Protein AF-A0A2D8LYP1-F1 (afdb_monomer)

Secondary structure (DSSP, 8-state):
-----BSEEEEE-S--B--EEEETTEEEE--TTSSGGGGB--EEEEEE--SB--TTSGGGTT--SSS--TT-EEEE-TTTTSGGGB---SS--EEEEEGGGEEEEEETTEEEE-TTEEEEEEEEEEEEETTTTEEEEEEEEEEEEEEEEPPPPTTS------TT-EEEE-TT--EEEEETTEEEEEEEGGGEEEEEPPPTT---------THHHHT-TT---S---

Mean predicted aligned error: 9.79 Å

Sequence (226 aa):
MTTPVLNTVLVRCSHTYQDELTVGDTKLLLDTTFRPEWHRKISAEVVAVPRKLNTRHTAYRGLKLGEIKAGDTIYFHYFGLTKENRLDTEDQDLYAIPYHEIFCKVREGVISALNGWALVEPVEVKSGSAWIGTDSEKISTQEGILRFIGHPKTDQPALNVQAGDRVVFSKNADFINTIEDKDYFIMQQEDLLATQPQKANEIESDYAGPRHYYETSPFYLSPDHD

Structure (mmCIF, N/CA/C/O backbone):
data_AF-A0A2D8LYP1-F1
#
_entry.id   AF-A0A2D8LYP1-F1
#
loop_
_atom_site.group_PDB
_atom_site.id
_atom_site.type_symbol
_atom_site.label_atom_id
_atom_site.label_alt_id
_atom_site.label_comp_id
_atom_site.label_asym_id
_atom_site.label_entity_id
_atom_site.label_seq_id
_atom_site.pdbx_PDB_ins_code
_atom_site.Cartn_x
_atom_site.Cartn_y
_atom_site.Cartn_z
_atom_site.occupancy
_atom_site.B_iso_or_equiv
_atom_site.auth_seq_id
_atom_site.auth_comp_id
_atom_site.auth_asym_id
_atom_site.auth_atom_id
_atom_site.pdbx_PDB_model_num
ATOM 1 N N . MET A 1 1 ? -23.358 -3.907 12.861 1.00 69.12 1 MET A N 1
ATOM 2 C CA . MET A 1 1 ? -22.014 -3.742 12.268 1.00 69.12 1 MET A CA 1
ATOM 3 C C . MET A 1 1 ? -21.984 -2.437 11.486 1.00 69.12 1 MET A C 1
ATOM 5 O O . MET A 1 1 ? -22.794 -2.269 10.577 1.00 69.12 1 MET A O 1
ATOM 9 N N . THR A 1 2 ? -21.118 -1.501 11.873 1.00 79.94 2 THR A N 1
ATOM 10 C CA . THR A 1 2 ? -20.959 -0.203 11.197 1.00 79.94 2 THR A CA 1
ATOM 11 C C . THR A 1 2 ? -20.489 -0.430 9.761 1.00 79.94 2 THR A C 1
ATOM 13 O O . THR A 1 2 ? -19.528 -1.157 9.534 1.00 79.94 2 THR A O 1
ATOM 16 N N . THR A 1 3 ? -21.193 0.132 8.776 1.00 82.69 3 THR A N 1
ATOM 17 C CA . THR A 1 3 ? -20.843 0.001 7.352 1.00 82.69 3 THR A CA 1
ATOM 18 C C . THR A 1 3 ? -20.495 1.378 6.793 1.00 82.69 3 THR A C 1
ATOM 20 O O . THR A 1 3 ? -21.332 2.279 6.901 1.00 82.69 3 THR A O 1
ATOM 23 N N . PRO A 1 4 ? -19.324 1.567 6.164 1.00 85.81 4 PRO A N 1
ATOM 24 C CA . PRO A 1 4 ? -18.979 2.845 5.561 1.00 85.81 4 PRO A CA 1
ATOM 25 C C . PRO A 1 4 ? -19.856 3.114 4.329 1.00 85.81 4 PRO A C 1
ATOM 27 O O . PRO A 1 4 ? -20.173 2.223 3.533 1.00 85.81 4 PRO A O 1
ATOM 30 N N . VAL A 1 5 ? -20.285 4.368 4.179 1.00 82.75 5 VAL A N 1
ATOM 31 C CA . VAL A 1 5 ? -21.234 4.761 3.125 1.00 82.75 5 VAL A CA 1
ATOM 32 C C . VAL A 1 5 ? -20.526 4.983 1.788 1.00 82.75 5 VAL A C 1
ATOM 34 O O . VAL A 1 5 ? -21.032 4.558 0.747 1.00 82.75 5 VAL A O 1
ATOM 37 N N . LEU A 1 6 ? -19.369 5.648 1.808 1.00 88.25 6 LEU A N 1
ATOM 38 C CA . LEU A 1 6 ? -18.612 6.046 0.625 1.00 88.25 6 LEU A CA 1
ATOM 39 C C . LEU A 1 6 ? -17.115 6.032 0.903 1.00 88.25 6 LEU A C 1
ATOM 41 O O . LEU A 1 6 ? -16.694 6.514 1.947 1.00 88.25 6 LEU A O 1
ATOM 45 N N . ASN A 1 7 ? -16.340 5.598 -0.092 1.00 93.88 7 ASN A N 1
ATOM 46 C CA . ASN A 1 7 ? -14.911 5.890 -0.262 1.00 93.88 7 ASN A CA 1
ATOM 47 C C . ASN A 1 7 ? -13.946 5.465 0.851 1.00 93.88 7 ASN A C 1
ATOM 49 O O . ASN A 1 7 ? -12.747 5.624 0.654 1.00 93.88 7 ASN A O 1
ATOM 53 N N . THR A 1 8 ? -14.413 4.910 1.964 1.00 95.38 8 THR A N 1
ATOM 54 C CA . THR A 1 8 ? -13.557 4.456 3.059 1.00 95.38 8 THR A CA 1
ATOM 55 C C . THR A 1 8 ? -13.782 2.989 3.375 1.00 95.38 8 THR A C 1
ATOM 57 O O . THR A 1 8 ? -14.894 2.472 3.264 1.00 95.38 8 THR A O 1
ATOM 60 N N . VAL A 1 9 ? -12.706 2.322 3.772 1.00 96.56 9 VAL A N 1
ATOM 61 C CA . VAL A 1 9 ? -12.717 0.987 4.365 1.00 96.56 9 VAL A CA 1
ATOM 62 C C . VAL A 1 9 ? -12.587 1.159 5.872 1.00 96.56 9 VAL A C 1
ATOM 64 O O . VAL A 1 9 ? -11.749 1.929 6.332 1.00 96.56 9 VAL A O 1
ATOM 67 N N . LEU A 1 10 ? -13.427 0.471 6.642 1.00 95.38 10 LEU A N 1
ATOM 68 C CA . LEU A 1 10 ? -13.283 0.438 8.092 1.00 95.38 10 LEU A CA 1
ATOM 69 C C . LEU A 1 10 ? -12.329 -0.680 8.469 1.00 95.38 10 LEU A C 1
ATOM 71 O O . LEU A 1 10 ? -12.553 -1.832 8.088 1.00 95.38 10 LEU A O 1
ATOM 75 N N . VAL A 1 11 ? -11.311 -0.340 9.248 1.00 95.19 11 VAL A N 1
ATOM 76 C CA . VAL A 1 11 ? -10.349 -1.296 9.794 1.00 95.19 11 VAL A CA 1
ATOM 77 C C . VAL A 1 11 ? -10.358 -1.277 11.310 1.00 95.19 11 VAL A C 1
ATOM 79 O O . VAL A 1 11 ? -10.698 -0.260 11.915 1.00 95.19 11 VAL A O 1
ATOM 82 N N . ARG A 1 12 ? -9.961 -2.394 11.919 1.00 92.38 12 ARG A N 1
ATOM 83 C CA . ARG A 1 12 ? -9.742 -2.502 13.363 1.00 92.38 12 ARG A CA 1
ATOM 84 C C . ARG A 1 12 ? -8.250 -2.440 13.658 1.00 92.38 12 ARG A C 1
ATOM 86 O O . ARG A 1 12 ? -7.484 -3.228 13.107 1.00 92.38 12 ARG A O 1
ATOM 93 N N . CYS A 1 13 ? -7.842 -1.544 14.554 1.00 88.25 13 CYS A N 1
ATOM 94 C CA . CYS A 1 13 ? -6.454 -1.467 15.003 1.00 88.25 13 CYS A CA 1
ATOM 95 C C . CYS A 1 13 ? -6.374 -0.999 16.461 1.00 88.25 13 CYS A C 1
ATOM 97 O O . CYS A 1 13 ? -6.596 0.172 16.741 1.00 88.25 13 CYS A O 1
ATOM 99 N N . SER A 1 14 ? -6.035 -1.900 17.387 1.00 78.75 14 SER A N 1
ATOM 100 C CA . SER A 1 14 ? -5.902 -1.576 18.820 1.00 78.75 14 SER A CA 1
ATOM 101 C C . SER A 1 14 ? -4.569 -0.911 19.184 1.00 78.75 14 SER A C 1
ATOM 103 O O . SER A 1 14 ? -4.478 -0.203 20.180 1.00 78.75 14 SER A O 1
ATOM 105 N N . HIS A 1 15 ? -3.525 -1.121 18.378 1.00 83.31 15 HIS A N 1
ATOM 106 C CA . HIS A 1 15 ? -2.190 -0.563 18.600 1.00 83.31 15 HIS A CA 1
ATOM 107 C C . HIS A 1 15 ? -1.691 0.073 17.312 1.00 83.31 15 HIS A C 1
ATOM 109 O O . HIS A 1 15 ? -1.319 -0.649 16.389 1.00 83.31 15 HIS A O 1
ATOM 115 N N . THR A 1 16 ? -1.671 1.404 17.252 1.00 83.94 16 THR A N 1
ATOM 116 C CA . THR A 1 16 ? -1.359 2.163 16.029 1.00 83.94 16 THR A CA 1
ATOM 117 C C . THR A 1 16 ? 0.132 2.291 15.729 1.00 83.94 16 THR A C 1
ATOM 119 O O . THR A 1 16 ? 0.486 2.819 14.678 1.00 83.94 16 THR A O 1
ATOM 122 N N . TYR A 1 17 ? 1.003 1.844 16.633 1.00 84.44 17 TYR A N 1
ATOM 123 C CA . TYR A 1 17 ? 2.454 1.917 16.484 1.00 84.44 17 TYR A CA 1
ATOM 124 C C . TYR A 1 17 ? 3.087 0.521 16.502 1.00 84.44 17 TYR A C 1
ATOM 126 O O . TYR A 1 17 ? 2.550 -0.410 17.101 1.00 84.44 17 TYR A O 1
ATOM 134 N N . GLN A 1 18 ? 4.196 0.385 15.782 1.00 81.81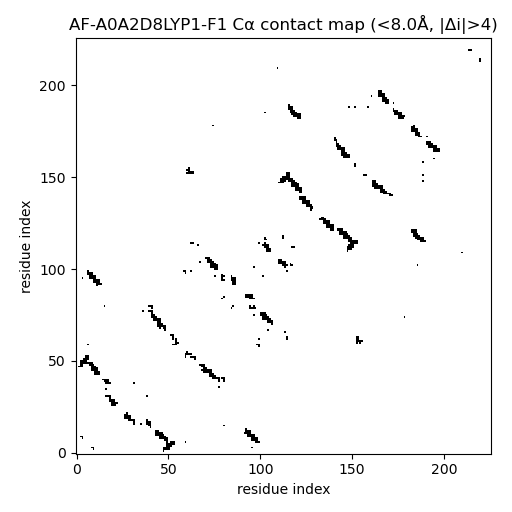 18 GLN A N 1
ATOM 135 C CA . GLN A 1 18 ? 5.161 -0.701 15.854 1.00 81.81 18 GLN A CA 1
ATOM 136 C C . GLN A 1 18 ? 6.224 -0.284 16.874 1.00 81.81 18 GLN A C 1
ATOM 138 O O . GLN A 1 18 ? 7.224 0.347 16.540 1.00 81.81 18 GLN A O 1
ATOM 143 N N . ASP A 1 19 ? 5.947 -0.566 18.139 1.00 83.88 19 ASP A N 1
ATOM 144 C CA . ASP A 1 19 ? 6.748 -0.168 19.296 1.00 83.88 19 ASP A CA 1
ATOM 145 C C . ASP A 1 19 ? 7.509 -1.344 19.918 1.00 83.88 19 ASP A C 1
ATOM 147 O O . ASP A 1 19 ? 8.133 -1.191 20.960 1.00 83.88 19 ASP A O 1
ATOM 151 N N . GLU A 1 20 ? 7.505 -2.512 19.277 1.00 84.88 20 GLU A N 1
ATOM 152 C CA . GLU A 1 20 ? 8.158 -3.721 19.772 1.00 84.88 20 GLU A CA 1
ATOM 153 C C . GLU A 1 20 ? 9.234 -4.197 18.791 1.00 84.88 20 GLU A C 1
ATOM 155 O O . GLU A 1 20 ? 8.969 -4.391 17.606 1.00 84.88 20 GLU A O 1
ATOM 160 N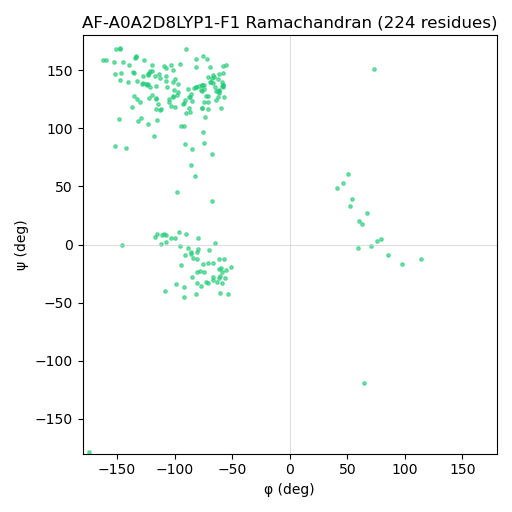 N . LEU A 1 21 ? 10.446 -4.425 19.297 1.00 82.31 21 LEU A N 1
ATOM 161 C CA . LEU A 1 21 ? 11.564 -5.009 18.558 1.00 82.31 21 LEU A CA 1
ATOM 162 C C . LEU A 1 21 ? 12.055 -6.257 19.291 1.00 82.31 21 LEU A C 1
ATOM 164 O O . LEU A 1 21 ? 12.195 -6.247 20.512 1.00 82.31 21 LEU A O 1
ATOM 168 N N . THR A 1 22 ? 12.369 -7.320 18.554 1.00 84.12 22 THR A N 1
ATOM 169 C CA . THR A 1 22 ? 13.023 -8.505 19.126 1.00 84.12 22 THR A CA 1
ATOM 170 C C . THR A 1 22 ? 14.492 -8.524 18.718 1.00 84.12 22 THR A C 1
ATOM 172 O O . THR A 1 22 ? 14.806 -8.470 17.532 1.00 84.12 22 THR A O 1
ATOM 175 N N . VAL A 1 23 ? 15.394 -8.602 19.698 1.00 84.81 23 VAL A N 1
ATOM 176 C CA . VAL A 1 23 ? 16.843 -8.743 19.494 1.00 84.81 23 VAL A CA 1
ATOM 177 C C . VAL A 1 23 ? 17.296 -10.006 20.218 1.00 84.81 23 VAL A C 1
ATOM 179 O O . VAL A 1 23 ? 17.386 -10.033 21.445 1.00 84.81 23 VAL A O 1
ATOM 182 N N . GLY A 1 24 ? 17.547 -11.073 19.456 1.00 87.56 24 GLY A N 1
ATOM 183 C CA . GLY A 1 24 ? 17.793 -12.400 20.021 1.00 87.56 24 GLY A CA 1
ATOM 184 C C . GLY A 1 24 ? 16.553 -12.932 20.743 1.00 87.56 24 GLY A C 1
ATOM 185 O O . GLY A 1 24 ? 15.501 -13.094 20.135 1.00 87.56 24 GLY A O 1
ATOM 186 N N . ASP A 1 25 ? 16.681 -13.190 22.039 1.00 90.56 25 ASP A N 1
ATOM 187 C CA . ASP A 1 25 ? 15.606 -13.616 22.944 1.00 90.56 25 ASP A CA 1
ATOM 188 C C . ASP A 1 25 ? 14.958 -12.449 23.715 1.00 90.56 25 ASP A C 1
ATOM 190 O O . ASP A 1 25 ? 14.021 -12.650 24.490 1.00 90.56 25 ASP A O 1
ATOM 194 N N . THR A 1 26 ? 15.444 -11.222 23.513 1.00 87.06 26 THR A N 1
ATOM 195 C CA . THR A 1 26 ? 15.019 -10.048 24.274 1.00 87.06 26 THR A CA 1
ATOM 196 C C . THR A 1 26 ? 14.027 -9.202 23.483 1.00 87.06 26 THR A C 1
ATOM 198 O O . THR A 1 26 ? 14.296 -8.784 22.356 1.00 87.06 26 THR A O 1
ATOM 201 N N . LYS A 1 27 ? 12.888 -8.893 24.111 1.00 89.75 27 LYS A N 1
ATOM 202 C CA . LYS A 1 27 ? 11.879 -7.967 23.591 1.00 89.75 27 LYS A CA 1
ATOM 203 C C . LYS A 1 27 ? 12.141 -6.557 24.120 1.00 89.75 27 LYS A C 1
ATOM 205 O O . LYS A 1 27 ? 12.148 -6.338 25.330 1.00 89.75 27 LYS A O 1
ATOM 210 N N . LEU A 1 28 ? 12.355 -5.612 23.215 1.00 88.94 28 LEU A N 1
ATOM 211 C CA . LEU A 1 28 ? 12.600 -4.202 23.496 1.00 88.94 28 LEU A CA 1
ATOM 212 C C . LEU A 1 28 ? 11.377 -3.376 23.101 1.00 88.94 28 LEU A C 1
ATOM 214 O O . LEU A 1 28 ? 10.762 -3.633 22.067 1.00 88.94 28 LEU A O 1
ATOM 218 N N . LEU A 1 29 ? 11.050 -2.375 23.919 1.00 86.75 29 LEU A N 1
ATOM 219 C CA . LEU A 1 29 ? 10.034 -1.376 23.601 1.00 86.75 29 LEU A CA 1
ATOM 220 C C . LEU A 1 29 ? 10.709 -0.118 23.053 1.00 86.75 29 LEU A C 1
ATOM 222 O O . LEU A 1 29 ? 11.643 0.405 23.664 1.00 86.75 29 LEU A O 1
ATOM 226 N N . LEU A 1 30 ? 10.246 0.350 21.900 1.00 82.50 30 LEU A N 1
ATOM 227 C CA . LEU A 1 30 ? 10.689 1.582 21.263 1.00 82.50 30 LEU A CA 1
ATOM 228 C C . LEU A 1 30 ? 9.845 2.754 21.769 1.00 82.50 30 LEU A C 1
ATOM 230 O O . LEU A 1 30 ? 8.618 2.686 21.806 1.00 82.50 30 LEU A O 1
ATOM 234 N N . ASP A 1 31 ? 10.503 3.856 22.122 1.00 81.12 31 ASP A N 1
ATOM 235 C CA . ASP A 1 31 ? 9.813 5.115 22.392 1.00 81.12 31 ASP A CA 1
ATOM 236 C C . ASP A 1 31 ? 9.376 5.752 21.068 1.00 81.12 31 ASP A C 1
ATOM 238 O O . ASP A 1 31 ? 10.142 6.440 20.391 1.00 81.12 31 ASP A O 1
ATOM 242 N N . THR A 1 32 ? 8.117 5.530 20.700 1.00 81.38 32 THR A N 1
ATOM 243 C CA . THR A 1 32 ? 7.545 6.036 19.449 1.00 81.38 32 THR A CA 1
ATOM 244 C C . THR A 1 32 ? 7.138 7.508 19.522 1.00 81.38 32 THR A C 1
ATOM 246 O O . THR A 1 32 ? 6.524 8.013 18.582 1.00 81.38 32 THR A O 1
ATOM 249 N N . THR A 1 33 ? 7.433 8.221 20.618 1.00 79.88 33 THR A N 1
ATOM 250 C CA . THR A 1 33 ? 7.215 9.676 20.688 1.00 79.88 33 THR A CA 1
ATOM 251 C C . THR A 1 33 ? 8.256 10.452 19.877 1.00 79.88 33 THR A C 1
ATOM 253 O O . THR A 1 33 ? 7.973 11.558 19.410 1.00 79.88 33 THR A O 1
ATOM 256 N N . PHE A 1 34 ? 9.430 9.861 19.636 1.00 74.69 34 PHE A N 1
ATOM 257 C CA . PHE A 1 34 ? 10.442 10.391 18.728 1.00 74.69 34 PHE A CA 1
ATOM 258 C C . PHE A 1 34 ? 10.176 9.904 17.294 1.00 74.69 34 PHE A C 1
ATOM 260 O O . PHE A 1 34 ? 10.223 8.708 17.033 1.00 74.69 34 PHE A O 1
ATOM 267 N N . ARG A 1 35 ? 9.903 10.830 16.358 1.00 75.38 35 ARG A N 1
ATOM 268 C CA . ARG A 1 35 ? 9.522 10.532 14.953 1.00 75.38 35 ARG A CA 1
ATOM 269 C C . ARG A 1 35 ? 8.374 9.513 14.846 1.00 75.38 35 ARG A C 1
ATOM 271 O O . ARG A 1 35 ? 8.539 8.444 14.257 1.00 75.38 35 ARG A O 1
ATOM 278 N N . PRO A 1 36 ? 7.193 9.829 15.407 1.00 75.00 36 PRO A N 1
ATOM 279 C CA . PRO A 1 36 ? 6.062 8.899 15.475 1.00 75.00 36 PRO A CA 1
ATOM 280 C C . PRO A 1 36 ? 5.629 8.361 14.107 1.00 75.00 36 PRO A C 1
ATOM 282 O O . PRO A 1 36 ? 5.123 7.245 14.009 1.00 75.00 36 PRO A O 1
ATOM 285 N N . GLU A 1 37 ? 5.826 9.135 13.043 1.00 73.56 37 GLU A N 1
ATOM 286 C CA . GLU A 1 37 ? 5.550 8.738 11.667 1.00 73.56 37 GLU A CA 1
ATOM 287 C C . GLU A 1 37 ? 6.367 7.525 11.193 1.00 73.56 37 GLU A C 1
ATOM 289 O O . GLU A 1 37 ? 5.864 6.763 10.374 1.00 73.56 37 GLU A O 1
ATOM 294 N N . TRP A 1 38 ? 7.571 7.295 11.731 1.00 75.12 38 TRP A N 1
ATOM 295 C CA . TRP A 1 38 ? 8.439 6.169 11.345 1.00 75.12 38 TRP A CA 1
ATOM 296 C C . TRP A 1 38 ? 8.015 4.839 11.957 1.00 75.12 38 TRP A C 1
ATOM 298 O O . TRP A 1 38 ? 8.338 3.780 11.433 1.00 75.12 38 TRP A O 1
ATOM 308 N N . HIS A 1 39 ? 7.284 4.899 13.064 1.00 81.31 39 HIS A N 1
ATOM 309 C CA . HIS A 1 39 ? 6.875 3.726 13.827 1.00 81.31 39 HIS A CA 1
ATOM 310 C C . HIS A 1 39 ? 5.382 3.459 13.690 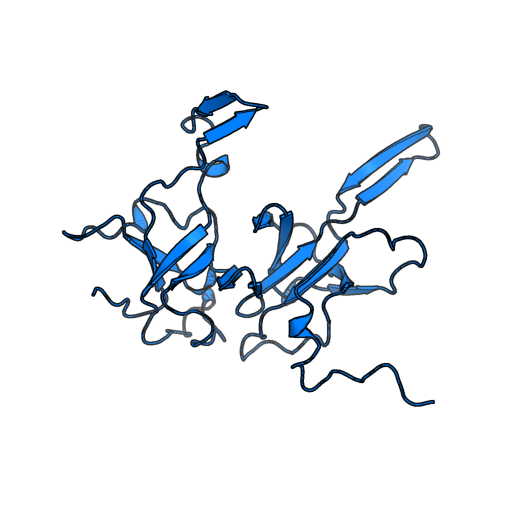1.00 81.31 39 HIS A C 1
ATOM 312 O O . HIS A 1 39 ? 4.822 2.665 14.437 1.00 81.31 39 HIS A O 1
ATOM 318 N N . ARG A 1 40 ? 4.679 4.151 12.793 1.00 86.31 40 ARG A N 1
ATOM 319 C CA . ARG A 1 40 ? 3.235 3.992 12.665 1.00 86.31 40 ARG A CA 1
ATOM 320 C C . ARG A 1 40 ? 2.901 2.732 11.878 1.00 86.31 40 ARG A C 1
ATOM 322 O O . ARG A 1 40 ? 3.476 2.472 10.827 1.00 86.31 40 ARG A O 1
ATOM 329 N N . LYS A 1 41 ? 1.911 1.976 12.356 1.00 91.00 41 LYS A N 1
ATOM 330 C CA . LYS A 1 41 ? 1.356 0.869 11.581 1.00 91.00 41 LYS A CA 1
ATOM 331 C C . LYS A 1 41 ? 0.645 1.394 10.344 1.00 91.00 41 LYS A C 1
ATOM 333 O O . LYS A 1 41 ? -0.109 2.363 10.376 1.00 91.00 41 LYS A O 1
ATOM 338 N N . ILE A 1 42 ? 0.866 0.669 9.268 1.00 93.38 42 ILE A N 1
ATOM 339 C CA . ILE A 1 42 ? 0.324 0.920 7.935 1.00 93.38 42 ILE A CA 1
ATOM 340 C C . ILE A 1 42 ? -0.583 -0.215 7.477 1.00 93.38 42 ILE A C 1
ATOM 342 O O . ILE A 1 42 ? -0.965 -0.261 6.315 1.00 93.38 42 ILE A O 1
ATOM 346 N N . SER A 1 43 ? -0.860 -1.169 8.362 1.00 95.44 43 SER A N 1
ATOM 347 C CA . SER A 1 43 ? -1.691 -2.320 8.072 1.00 95.44 43 SER A CA 1
ATOM 348 C C . SER A 1 43 ? -2.681 -2.577 9.194 1.00 95.44 43 SER A C 1
ATOM 350 O O . SER A 1 43 ? -2.428 -2.274 10.365 1.00 95.44 43 SER A O 1
ATOM 352 N N . ALA A 1 44 ? -3.849 -3.085 8.814 1.00 96.06 44 ALA A N 1
ATOM 353 C CA . ALA A 1 44 ? -4.924 -3.423 9.735 1.00 96.06 44 ALA A CA 1
ATOM 354 C C . ALA A 1 44 ? -5.932 -4.379 9.079 1.00 96.06 44 ALA A C 1
ATOM 356 O O . ALA A 1 44 ? -6.039 -4.449 7.851 1.00 96.06 44 ALA A O 1
ATOM 357 N N . GLU A 1 45 ? -6.692 -5.089 9.912 1.00 96.00 45 GLU A N 1
ATOM 358 C CA . GLU A 1 45 ? -7.752 -6.000 9.474 1.00 96.00 45 GLU A CA 1
ATOM 359 C C . GLU A 1 45 ? -8.998 -5.214 9.045 1.00 96.00 45 GLU A C 1
ATOM 361 O O . GLU A 1 45 ? -9.483 -4.336 9.768 1.00 96.00 45 GLU A O 1
ATOM 366 N N . VAL A 1 46 ? -9.551 -5.551 7.881 1.00 96.94 46 VAL A N 1
ATOM 367 C CA . VAL A 1 46 ? -10.778 -4.958 7.350 1.00 96.94 46 VAL A CA 1
ATOM 368 C C . VAL A 1 46 ? -11.996 -5.483 8.095 1.00 96.94 46 VAL A C 1
ATOM 370 O O . VAL A 1 46 ? -12.321 -6.666 8.058 1.00 96.94 46 VAL A O 1
ATOM 373 N N . VAL A 1 47 ? -12.757 -4.561 8.670 1.00 95.25 47 VAL A N 1
ATOM 374 C CA . VAL A 1 47 ? -14.044 -4.834 9.314 1.00 95.25 47 VAL A CA 1
ATOM 375 C C . VAL A 1 47 ? -15.182 -4.675 8.314 1.00 95.25 47 VAL A C 1
ATOM 377 O O . VAL A 1 47 ? -16.079 -5.512 8.248 1.00 95.25 47 VAL A O 1
ATOM 380 N N . ALA A 1 48 ? -15.165 -3.605 7.519 1.00 95.19 48 ALA A N 1
ATOM 381 C CA . ALA A 1 48 ? -16.230 -3.330 6.564 1.00 95.19 48 ALA A CA 1
ATOM 382 C C . ALA A 1 48 ? -15.731 -2.541 5.353 1.00 95.19 48 ALA A C 1
ATOM 384 O O . ALA A 1 48 ? -14.865 -1.677 5.459 1.00 95.19 48 ALA A O 1
ATOM 385 N N . VAL A 1 49 ? -16.338 -2.807 4.200 1.00 96.06 49 VAL A N 1
ATOM 386 C CA . VAL A 1 49 ? -16.021 -2.160 2.920 1.00 96.06 49 VAL A CA 1
ATOM 387 C C . VAL A 1 49 ? -17.146 -1.212 2.496 1.00 96.06 49 VAL A C 1
ATOM 389 O O . VAL A 1 49 ? -18.300 -1.418 2.893 1.00 96.06 49 VAL A O 1
ATOM 392 N N . PRO A 1 50 ? -16.853 -0.163 1.706 1.00 94.94 50 PRO A N 1
ATOM 393 C CA . PRO A 1 50 ? -17.866 0.807 1.318 1.00 94.94 50 PRO A CA 1
ATOM 394 C C . PRO A 1 50 ? -18.858 0.198 0.333 1.00 94.94 50 PRO A C 1
ATOM 396 O O . PRO A 1 50 ? -18.497 -0.576 -0.552 1.00 94.94 50 PRO A O 1
ATOM 399 N N . ARG A 1 51 ? -20.131 0.590 0.452 1.00 92.00 51 ARG A N 1
ATOM 400 C CA . ARG A 1 51 ? -21.196 0.093 -0.442 1.00 92.00 51 ARG A CA 1
ATOM 401 C C . ARG A 1 51 ? -21.034 0.563 -1.885 1.00 92.00 51 ARG A C 1
ATOM 403 O O . ARG A 1 51 ? -21.497 -0.099 -2.807 1.00 92.00 51 ARG A O 1
ATOM 410 N N . LYS A 1 52 ? -20.453 1.747 -2.069 1.00 92.19 52 LYS A N 1
ATOM 411 C CA . LYS A 1 52 ? -20.202 2.366 -3.372 1.00 92.19 52 LYS A CA 1
ATOM 412 C C . LYS A 1 52 ? -18.999 3.304 -3.271 1.00 92.19 52 LYS A C 1
ATOM 414 O O . LYS A 1 52 ? -18.687 3.800 -2.187 1.00 92.19 52 LYS A O 1
ATOM 419 N N . LEU A 1 53 ? -18.360 3.576 -4.404 1.00 92.56 53 LEU A N 1
ATOM 420 C CA . LEU A 1 53 ? -17.368 4.643 -4.519 1.00 92.56 53 LEU A CA 1
ATOM 421 C C . LEU A 1 53 ? -18.004 5.858 -5.191 1.00 92.56 53 LEU A C 1
ATOM 423 O O . LEU A 1 53 ? -18.785 5.734 -6.133 1.00 92.56 53 LEU A O 1
ATOM 427 N N . ASN A 1 54 ? -17.664 7.042 -4.698 1.00 91.88 54 ASN A N 1
ATOM 428 C CA . ASN A 1 54 ? -17.877 8.295 -5.394 1.00 91.88 54 ASN A CA 1
ATOM 429 C C . ASN A 1 54 ? -16.593 8.643 -6.150 1.00 91.88 54 ASN A C 1
ATOM 431 O O . ASN A 1 54 ? -15.636 9.147 -5.565 1.00 91.88 54 ASN A O 1
ATOM 435 N N . THR A 1 55 ? -16.617 8.394 -7.455 1.00 90.25 55 THR A N 1
ATOM 436 C CA . THR A 1 55 ? -15.485 8.561 -8.375 1.00 90.25 55 THR A CA 1
ATOM 437 C C . THR A 1 55 ? -15.409 9.957 -9.006 1.00 90.25 55 THR A C 1
ATOM 439 O O . THR A 1 55 ? -14.619 10.178 -9.919 1.00 90.25 55 THR A O 1
ATOM 442 N N . ARG A 1 56 ? -16.225 10.922 -8.540 1.00 88.50 56 ARG A N 1
ATOM 443 C CA . ARG A 1 56 ? -16.195 12.314 -9.038 1.00 88.50 56 ARG A CA 1
ATOM 444 C C . ARG A 1 56 ? -14.942 13.067 -8.603 1.00 88.50 56 ARG A C 1
ATOM 446 O O . ARG A 1 56 ? -14.486 13.951 -9.319 1.00 88.50 56 ARG A O 1
ATOM 453 N N . HIS A 1 57 ? -14.427 12.755 -7.416 1.00 88.50 57 HIS A N 1
ATOM 454 C CA . HIS A 1 57 ? -13.179 13.330 -6.933 1.00 88.50 57 HIS A CA 1
ATOM 455 C C . HIS A 1 57 ? -12.006 12.649 -7.641 1.00 88.50 57 HIS A C 1
ATOM 457 O O . HIS A 1 57 ? -12.002 11.427 -7.776 1.00 88.50 57 HIS A O 1
ATOM 463 N N . THR A 1 58 ? -11.010 13.428 -8.059 1.00 87.00 58 THR A N 1
ATOM 464 C CA . THR A 1 58 ? -9.869 12.962 -8.868 1.00 87.00 58 THR A CA 1
ATOM 465 C C . THR A 1 58 ? -9.148 11.771 -8.242 1.00 87.00 58 THR A C 1
ATOM 467 O O . THR A 1 58 ? -8.901 10.790 -8.930 1.00 87.00 58 THR A O 1
ATOM 470 N N . ALA A 1 59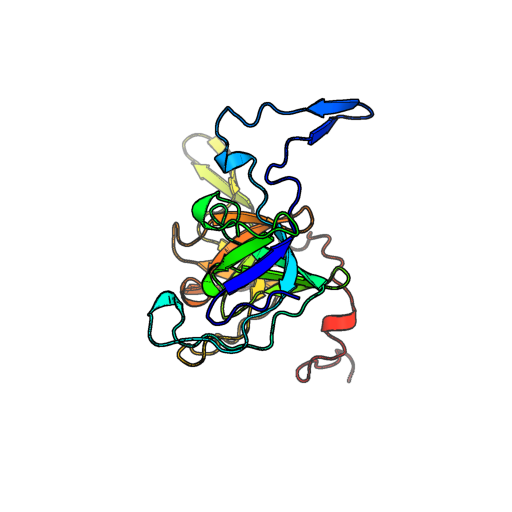 ? -8.927 11.798 -6.925 1.00 87.38 59 ALA A N 1
ATOM 471 C CA . ALA A 1 59 ? -8.305 10.696 -6.182 1.00 87.38 59 ALA A CA 1
ATOM 472 C C . ALA A 1 59 ? -9.050 9.346 -6.284 1.00 87.38 59 ALA A C 1
ATOM 474 O O . ALA A 1 59 ? -8.448 8.293 -6.112 1.00 87.38 59 ALA A O 1
ATOM 475 N N . TYR A 1 60 ? -10.356 9.367 -6.573 1.00 90.75 60 TYR A N 1
ATOM 476 C CA . TYR A 1 60 ? -11.198 8.171 -6.690 1.00 90.75 60 TYR A CA 1
ATOM 477 C C . TYR A 1 60 ? -11.591 7.855 -8.132 1.00 90.75 60 TYR A C 1
ATOM 479 O O . TYR A 1 60 ? -12.370 6.931 -8.381 1.00 90.75 60 TYR A O 1
ATOM 487 N N . ARG A 1 61 ? -11.107 8.646 -9.090 1.00 91.56 61 ARG A N 1
ATOM 488 C CA . ARG A 1 61 ? -11.440 8.479 -10.495 1.00 91.56 61 ARG A CA 1
ATOM 489 C C . ARG A 1 61 ? -10.945 7.113 -10.970 1.00 91.56 61 ARG A C 1
ATOM 491 O O . ARG A 1 61 ? -9.841 6.693 -10.650 1.00 91.56 61 ARG A O 1
ATOM 498 N N . GLY A 1 62 ? -11.822 6.394 -11.660 1.00 90.62 62 GLY A N 1
ATOM 499 C CA . GLY A 1 62 ? -11.528 5.088 -12.242 1.00 90.62 62 GLY A CA 1
ATOM 500 C C . GLY A 1 62 ? -11.345 3.912 -11.275 1.00 90.62 62 GLY A C 1
ATOM 501 O O . GLY A 1 62 ? -11.173 2.788 -11.747 1.00 90.62 62 GLY A O 1
ATOM 502 N N . LEU A 1 63 ? -11.435 4.122 -9.956 1.00 92.69 63 LEU A N 1
ATOM 503 C CA . LEU A 1 63 ? -11.367 3.038 -8.971 1.00 92.69 63 LEU A CA 1
ATOM 504 C C . LEU A 1 63 ? -12.579 2.104 -9.067 1.00 92.69 63 LEU A C 1
ATOM 506 O O . LEU A 1 63 ? -13.708 2.548 -9.308 1.00 92.69 63 LEU A O 1
ATOM 510 N N . LYS A 1 64 ? -12.358 0.813 -8.802 1.00 90.31 64 LYS A N 1
ATOM 511 C CA . LYS A 1 64 ? -13.419 -0.199 -8.751 1.00 90.31 64 LYS A CA 1
ATOM 512 C C . LYS A 1 64 ? -13.547 -0.803 -7.356 1.00 90.31 64 LYS A C 1
ATOM 514 O O . LYS A 1 64 ? -12.571 -1.016 -6.643 1.00 90.31 64 LYS A O 1
ATOM 519 N N . LEU A 1 65 ? -14.786 -1.122 -6.987 1.00 89.94 65 LEU A N 1
ATOM 520 C CA . LEU A 1 65 ? -15.062 -1.967 -5.827 1.00 89.94 65 LEU A CA 1
ATOM 521 C C . LEU A 1 65 ? -14.904 -3.444 -6.164 1.00 89.94 65 LEU A C 1
ATOM 523 O O .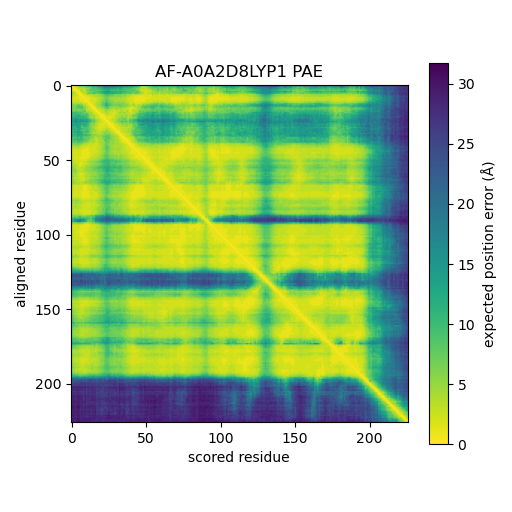 LEU A 1 65 ? -15.044 -3.849 -7.315 1.00 89.94 65 LEU A O 1
ATOM 527 N N . GLY A 1 66 ? -14.723 -4.245 -5.116 1.00 88.38 66 GLY A N 1
ATOM 528 C CA . GLY A 1 66 ? -14.783 -5.706 -5.176 1.00 88.38 66 GLY A CA 1
ATOM 529 C C . GLY A 1 66 ? -13.453 -6.394 -4.897 1.00 88.38 66 GLY A C 1
ATOM 530 O O . GLY A 1 66 ? -13.441 -7.597 -4.641 1.00 88.38 66 GLY A O 1
ATOM 531 N N . GLU A 1 67 ? -12.350 -5.645 -4.885 1.00 91.25 67 GLU A N 1
ATOM 532 C CA . GLU A 1 67 ? -11.029 -6.209 -4.608 1.00 91.25 67 GLU A CA 1
ATOM 533 C C . GLU A 1 67 ? -10.823 -6.479 -3.109 1.00 91.25 67 GLU A C 1
ATOM 535 O O . GLU A 1 67 ? -10.237 -7.499 -2.759 1.00 91.25 67 GLU A O 1
ATOM 540 N N . ILE A 1 68 ? -11.362 -5.636 -2.223 1.00 95.94 68 ILE A N 1
ATOM 541 C CA . ILE A 1 68 ? -11.229 -5.752 -0.759 1.00 95.94 68 ILE A CA 1
ATOM 542 C C . ILE A 1 68 ? -12.487 -6.390 -0.149 1.00 95.94 68 ILE A C 1
ATOM 544 O O . ILE A 1 68 ? -13.607 -6.110 -0.587 1.00 95.94 68 ILE A O 1
ATOM 548 N N . LYS A 1 69 ? -12.319 -7.231 0.879 1.00 95.94 69 LYS A N 1
ATOM 549 C CA . LYS A 1 69 ? -13.395 -7.848 1.674 1.00 95.94 69 LYS A CA 1
ATOM 550 C C . LYS A 1 69 ? -13.094 -7.765 3.175 1.00 95.94 69 LYS A C 1
ATOM 552 O O . LYS A 1 69 ? -11.950 -7.581 3.572 1.00 95.94 69 LYS A O 1
ATOM 557 N N . ALA A 1 70 ? -14.128 -7.913 4.004 1.00 96.31 70 ALA A N 1
ATOM 558 C CA . ALA A 1 70 ? -13.947 -8.075 5.448 1.00 96.31 70 ALA A CA 1
ATOM 559 C C . ALA A 1 70 ? -13.075 -9.306 5.753 1.00 96.31 70 ALA A C 1
ATOM 561 O O . ALA A 1 70 ? -13.217 -10.330 5.082 1.00 96.31 70 ALA A O 1
ATOM 562 N N . GLY A 1 71 ? -12.186 -9.179 6.739 1.00 96.19 71 GLY A N 1
ATOM 563 C CA . GLY A 1 71 ? -11.166 -10.167 7.093 1.00 96.19 71 GLY A CA 1
ATOM 564 C C . GLY A 1 71 ? -9.864 -10.072 6.287 1.00 96.19 71 GLY A C 1
ATOM 565 O O . GLY A 1 71 ? -8.899 -10.739 6.643 1.00 96.19 71 GLY A O 1
ATOM 566 N N . ASP A 1 72 ? -9.797 -9.254 5.229 1.00 98.00 72 ASP A N 1
ATOM 567 C CA . ASP A 1 72 ? -8.518 -8.961 4.570 1.00 98.00 72 ASP A CA 1
ATOM 568 C C . ASP A 1 72 ? -7.621 -8.148 5.513 1.00 98.00 72 ASP A C 1
ATOM 570 O O . ASP A 1 72 ? -8.104 -7.242 6.193 1.00 98.00 72 ASP A O 1
ATOM 574 N N . THR A 1 73 ? -6.312 -8.388 5.490 1.00 97.75 73 THR A N 1
ATOM 575 C CA . THR A 1 73 ? -5.346 -7.401 5.986 1.00 97.75 73 THR A CA 1
ATOM 576 C C . THR A 1 73 ? -5.064 -6.440 4.847 1.00 97.75 73 THR A C 1
ATOM 578 O O . THR A 1 73 ? -4.676 -6.869 3.765 1.00 97.75 73 THR A O 1
ATOM 581 N N . ILE A 1 74 ? -5.265 -5.144 5.043 1.00 98.06 74 ILE A N 1
ATOM 582 C CA . ILE A 1 74 ? -4.916 -4.141 4.031 1.00 98.06 74 ILE A CA 1
ATOM 583 C C . ILE A 1 74 ? -3.692 -3.359 4.458 1.00 98.06 74 ILE A C 1
ATOM 585 O O . ILE A 1 74 ? -3.482 -3.169 5.653 1.00 98.06 74 ILE A O 1
ATOM 589 N N . TYR A 1 75 ? -2.935 -2.873 3.480 1.00 97.50 75 TYR A N 1
ATOM 590 C CA . TYR A 1 75 ? -1.844 -1.944 3.701 1.00 97.50 75 TYR A CA 1
ATOM 591 C C . TYR A 1 75 ? -2.129 -0.600 3.022 1.00 97.50 75 TYR A C 1
ATOM 593 O O . TYR A 1 75 ? -2.628 -0.545 1.893 1.00 97.50 75 TYR A O 1
ATOM 601 N N . PHE A 1 76 ? -1.844 0.486 3.730 1.00 96.25 76 PHE A N 1
ATOM 602 C CA . PHE A 1 76 ? -2.253 1.839 3.372 1.00 96.25 76 PHE A CA 1
ATOM 603 C C . PHE A 1 76 ? -1.226 2.890 3.811 1.00 96.25 76 PHE A C 1
ATOM 605 O O . PHE A 1 76 ? -0.285 2.610 4.549 1.00 96.25 76 PHE A O 1
ATOM 612 N N . HIS A 1 77 ? -1.392 4.123 3.339 1.00 91.62 77 HIS A N 1
ATOM 613 C CA . HIS A 1 77 ? -0.486 5.230 3.652 1.00 91.62 77 HIS A CA 1
ATOM 614 C C . HIS A 1 77 ? -0.364 5.500 5.169 1.00 91.62 77 HIS A C 1
ATOM 616 O O . HIS A 1 77 ? -1.333 5.373 5.914 1.00 91.62 77 HIS A O 1
ATOM 622 N N . TYR A 1 78 ? 0.798 5.954 5.654 1.00 86.94 78 TYR A N 1
ATOM 623 C CA . TYR A 1 78 ? 1.073 6.130 7.095 1.00 86.94 78 TYR A CA 1
ATOM 624 C C . TYR A 1 78 ? 0.153 7.136 7.818 1.00 86.94 78 TYR A C 1
ATOM 626 O O . TYR A 1 78 ? 0.084 7.157 9.045 1.00 86.94 78 TYR A O 1
ATOM 634 N N . PHE A 1 79 ? -0.618 7.947 7.093 1.00 88.56 79 PHE A N 1
ATOM 635 C CA . PHE A 1 79 ? -1.664 8.793 7.678 1.00 88.56 79 PHE A CA 1
ATOM 636 C C . PHE A 1 79 ? -2.975 8.051 7.990 1.00 88.56 79 PHE A C 1
ATOM 638 O O . PHE A 1 79 ? -3.868 8.637 8.592 1.00 88.56 79 PHE A O 1
ATOM 645 N N . GLY A 1 80 ? -3.100 6.763 7.658 1.00 89.75 80 GLY A N 1
ATOM 646 C CA . GLY A 1 80 ? -4.337 6.005 7.849 1.00 89.75 80 GLY A CA 1
ATOM 647 C C . GLY A 1 80 ? -4.802 5.924 9.307 1.00 89.75 80 GLY A C 1
ATOM 648 O O . GLY A 1 80 ? -5.982 6.118 9.586 1.00 89.75 80 GLY A O 1
ATOM 649 N N . LEU A 1 81 ? -3.881 5.718 10.256 1.00 90.75 81 LEU A N 1
ATOM 650 C CA . LEU A 1 81 ? -4.196 5.534 11.683 1.00 90.75 81 LEU A CA 1
ATOM 651 C C . LEU A 1 81 ? -4.027 6.815 12.517 1.00 90.75 81 LEU A C 1
ATOM 653 O O . LEU A 1 81 ? -3.427 6.799 13.594 1.00 90.75 81 LEU A O 1
ATOM 657 N N . THR A 1 82 ? -4.517 7.951 12.021 1.00 89.12 82 THR A N 1
ATOM 658 C CA . THR A 1 82 ? -4.546 9.204 12.793 1.00 89.12 82 THR A CA 1
ATOM 659 C C . THR A 1 82 ? -5.849 9.356 13.583 1.00 89.12 82 THR A C 1
ATOM 661 O O . THR A 1 82 ? -6.819 8.625 13.373 1.00 89.12 82 THR A O 1
ATOM 664 N N . LYS A 1 83 ? -5.894 10.324 14.508 1.00 87.38 83 LYS A N 1
ATOM 665 C CA . LYS A 1 83 ? -7.105 10.612 15.295 1.00 87.38 83 LYS A CA 1
ATOM 666 C C . LYS A 1 83 ? -8.259 11.083 14.412 1.00 87.38 83 LYS A C 1
ATOM 668 O O . LYS A 1 83 ? -9.403 10.774 14.712 1.00 87.38 83 LYS A O 1
ATOM 673 N N . GLU A 1 84 ? -7.955 11.783 13.325 1.00 88.75 84 GLU A N 1
ATOM 674 C CA . GLU A 1 84 ? -8.929 12.313 12.367 1.00 88.75 84 GLU A CA 1
ATOM 675 C C . GLU A 1 84 ? -9.657 11.196 11.609 1.00 88.75 84 GLU A C 1
ATOM 677 O O . GLU A 1 84 ? -10.812 11.369 11.226 1.00 88.75 84 GLU A O 1
ATOM 682 N N . ASN A 1 85 ? -9.004 10.043 11.437 1.00 91.00 85 ASN A N 1
ATOM 683 C CA . ASN A 1 85 ? -9.594 8.868 10.802 1.00 91.00 85 ASN A CA 1
ATOM 684 C C . ASN A 1 85 ? -10.269 7.920 11.804 1.00 91.00 85 ASN A C 1
ATOM 686 O O . ASN A 1 85 ? -10.937 6.977 11.380 1.00 91.00 85 ASN A O 1
ATOM 690 N N . ARG A 1 86 ? -10.115 8.135 13.117 1.00 91.00 86 ARG A N 1
ATOM 691 C CA . ARG A 1 86 ? -10.733 7.294 14.150 1.00 91.00 86 ARG A CA 1
ATOM 692 C C . ARG A 1 86 ? -12.228 7.593 14.249 1.00 91.00 86 ARG A C 1
ATOM 694 O O . ARG A 1 86 ? -12.631 8.753 14.309 1.00 91.00 86 ARG A O 1
ATOM 701 N N . LEU A 1 87 ? -13.051 6.550 14.306 1.00 88.56 87 LEU A N 1
ATOM 702 C CA . LEU A 1 87 ? -14.479 6.696 14.575 1.00 88.56 87 LEU A CA 1
ATOM 703 C C . LEU A 1 87 ? -14.717 6.689 16.085 1.00 88.56 87 LEU A C 1
ATOM 705 O O . LEU A 1 87 ? -14.296 5.766 16.777 1.00 88.56 87 LEU A O 1
ATOM 709 N N . ASP A 1 88 ? -15.413 7.708 16.582 1.00 76.75 88 ASP A N 1
ATOM 710 C CA . ASP A 1 88 ? -15.873 7.759 17.970 1.00 76.75 88 ASP A CA 1
ATOM 711 C C . ASP A 1 88 ? -17.212 7.016 18.075 1.00 76.75 88 ASP A C 1
ATOM 713 O O . ASP A 1 88 ? -18.292 7.592 17.931 1.00 76.75 88 ASP A O 1
ATOM 717 N N . THR A 1 89 ? -17.137 5.690 18.184 1.00 71.62 89 THR A N 1
ATOM 718 C CA . THR A 1 89 ? -18.295 4.807 18.369 1.00 71.62 89 THR A CA 1
ATOM 719 C C . THR A 1 89 ? -18.145 4.008 19.657 1.00 71.62 89 THR A C 1
ATOM 721 O O . THR A 1 89 ? -17.028 3.676 20.040 1.00 71.62 89 THR A O 1
ATOM 724 N N . GLU A 1 90 ? -19.265 3.658 20.304 1.00 66.81 90 GLU A N 1
ATOM 725 C CA . GLU A 1 90 ? -19.290 2.894 21.571 1.00 66.81 90 GLU A CA 1
ATOM 726 C C . GLU A 1 90 ? -18.534 1.551 21.493 1.00 66.81 90 GLU A C 1
ATOM 728 O O . GLU A 1 90 ? -18.073 1.045 22.513 1.00 66.81 90 GLU A O 1
ATOM 733 N N . ASP A 1 91 ? -18.342 1.018 20.281 1.00 59.81 91 ASP A N 1
ATOM 734 C CA . ASP A 1 91 ? -17.591 -0.200 19.999 1.00 59.81 91 ASP A CA 1
ATOM 735 C C . ASP A 1 91 ? -16.339 0.068 19.136 1.00 59.81 91 ASP A C 1
ATOM 737 O O . ASP A 1 91 ? -16.441 0.382 17.949 1.00 59.81 91 ASP A O 1
ATOM 741 N N . GLN A 1 92 ? -15.176 -0.212 19.739 1.00 64.44 92 GLN A N 1
ATOM 742 C CA . GLN A 1 92 ? -13.869 -0.532 19.134 1.00 64.44 92 GLN A CA 1
ATOM 743 C C . GLN A 1 92 ? -13.057 0.591 18.465 1.00 64.44 92 GLN A C 1
ATOM 745 O O . GLN A 1 92 ? -13.581 1.529 17.875 1.00 64.44 92 GLN A O 1
ATOM 750 N N . ASP A 1 93 ? -11.727 0.419 18.501 1.00 80.25 93 ASP A N 1
ATOM 751 C CA . ASP A 1 93 ? -10.741 1.220 17.768 1.00 80.25 93 ASP A CA 1
ATOM 752 C C . ASP A 1 93 ? -10.857 0.984 16.255 1.00 80.25 93 ASP A C 1
ATOM 754 O O . ASP A 1 93 ? -10.110 0.211 15.641 1.00 80.25 93 ASP A O 1
ATOM 758 N N . LEU A 1 94 ? -11.866 1.629 15.669 1.00 91.56 94 LEU A N 1
ATOM 759 C CA . LEU A 1 94 ? -12.137 1.628 14.243 1.00 91.56 94 LEU A CA 1
ATOM 760 C C . LEU A 1 94 ? -11.549 2.870 13.581 1.00 91.56 94 LEU A C 1
ATOM 762 O O . LEU A 1 94 ? -11.692 3.989 14.077 1.00 91.56 94 LEU A O 1
ATOM 766 N N . TYR A 1 95 ? -10.951 2.662 12.412 1.00 94.38 95 TYR A N 1
ATOM 767 C CA . TYR A 1 95 ? -10.403 3.723 11.575 1.00 94.38 95 TYR A CA 1
ATOM 768 C C . TYR A 1 95 ? -11.025 3.669 10.181 1.00 94.38 95 TYR A C 1
ATOM 770 O O . TYR A 1 95 ? -11.194 2.591 9.609 1.00 94.38 95 TYR A O 1
ATOM 778 N N . ALA A 1 96 ? -11.371 4.831 9.634 1.00 95.12 96 ALA A N 1
ATOM 779 C CA . ALA A 1 96 ? -11.838 5.000 8.267 1.00 95.12 96 ALA A CA 1
ATOM 780 C C . ALA A 1 96 ? -10.651 5.302 7.350 1.00 95.12 96 ALA A C 1
ATOM 782 O O . ALA A 1 96 ? -10.174 6.431 7.290 1.00 95.12 96 ALA A O 1
ATOM 783 N N . ILE A 1 97 ? -10.205 4.296 6.605 1.00 96.56 97 ILE A N 1
ATOM 784 C CA . ILE A 1 97 ? -9.086 4.421 5.671 1.00 96.56 97 ILE A CA 1
ATOM 785 C C . ILE A 1 97 ? -9.618 4.809 4.289 1.00 96.56 97 ILE A C 1
ATOM 787 O O . ILE A 1 97 ? -10.475 4.093 3.756 1.00 96.56 97 ILE A O 1
ATOM 791 N N . PRO A 1 98 ? -9.146 5.906 3.673 1.00 95.44 98 PRO A N 1
ATOM 792 C CA . PRO A 1 98 ? -9.506 6.260 2.304 1.00 95.44 98 PRO A CA 1
ATOM 793 C C . PRO A 1 98 ? -9.154 5.138 1.320 1.00 95.44 98 PRO A C 1
ATOM 795 O O . PRO A 1 98 ? -8.014 4.700 1.241 1.00 95.44 98 PRO A O 1
ATOM 798 N N . TYR A 1 99 ? -10.123 4.695 0.517 1.00 95.38 99 TYR A N 1
ATOM 799 C CA . TYR A 1 99 ? -9.973 3.532 -0.371 1.00 95.38 99 TYR A CA 1
ATOM 800 C C . TYR A 1 99 ? -8.822 3.694 -1.378 1.00 95.38 99 TYR A C 1
ATOM 802 O O . TYR A 1 99 ? -8.171 2.725 -1.743 1.00 95.38 99 TYR A O 1
ATOM 810 N N . HIS A 1 100 ? -8.563 4.927 -1.820 1.00 93.69 100 HIS A N 1
ATOM 811 C CA . HIS A 1 100 ? -7.503 5.244 -2.777 1.00 93.69 100 HIS A CA 1
ATOM 812 C C . HIS A 1 100 ? -6.086 5.215 -2.174 1.00 93.69 100 HIS A C 1
ATOM 814 O O . HIS A 1 100 ? -5.119 5.133 -2.924 1.00 93.69 100 HIS A O 1
ATOM 820 N N . GLU A 1 101 ? -5.961 5.258 -0.844 1.00 94.75 101 GLU A N 1
ATOM 821 C CA . GLU A 1 101 ? -4.680 5.186 -0.123 1.00 94.75 101 GLU A CA 1
ATOM 822 C C . GLU A 1 101 ? -4.262 3.744 0.194 1.00 94.75 101 GLU A C 1
ATOM 824 O O . GLU A 1 101 ? -3.194 3.523 0.764 1.00 94.75 101 GLU A O 1
ATOM 829 N N . ILE A 1 102 ? -5.103 2.765 -0.153 1.00 97.12 102 ILE A N 1
ATOM 830 C CA . ILE A 1 102 ? -4.855 1.344 0.078 1.00 97.12 102 ILE A CA 1
ATOM 831 C C . ILE A 1 102 ? -4.121 0.781 -1.135 1.00 97.12 102 ILE A C 1
ATOM 833 O O . ILE A 1 102 ? -4.691 0.706 -2.227 1.00 97.12 102 ILE A O 1
ATOM 837 N N . PHE A 1 103 ? -2.867 0.378 -0.943 1.00 96.56 103 PHE A N 1
ATOM 838 C CA . PHE A 1 103 ? -2.008 -0.063 -2.040 1.00 96.56 103 PHE A CA 1
ATOM 839 C C . PHE A 1 103 ? -2.057 -1.568 -2.288 1.00 96.56 103 PHE A C 1
ATOM 841 O O . PHE A 1 103 ? -2.042 -2.010 -3.439 1.00 96.56 103 PHE A O 1
ATOM 848 N N . CYS A 1 104 ? -2.168 -2.370 -1.232 1.00 98.00 104 CYS A N 1
ATOM 849 C CA . CYS A 1 104 ? -2.319 -3.811 -1.358 1.00 98.00 104 CYS A CA 1
ATOM 850 C C . CYS A 1 104 ? -3.181 -4.393 -0.239 1.00 98.00 104 CYS A C 1
ATOM 852 O O . CYS A 1 104 ? -3.497 -3.745 0.763 1.00 98.00 104 CYS A O 1
ATOM 854 N N . LYS A 1 105 ? -3.562 -5.650 -0.431 1.00 98.00 105 LYS A N 1
ATOM 855 C CA . LYS A 1 105 ? -4.148 -6.496 0.601 1.00 98.00 105 LYS A CA 1
ATOM 856 C C . LYS A 1 105 ? -3.378 -7.802 0.715 1.00 98.00 105 LYS A C 1
ATOM 858 O O . LYS A 1 105 ? -2.761 -8.244 -0.253 1.00 98.00 105 LYS A O 1
ATOM 863 N N . VAL A 1 106 ? -3.519 -8.445 1.861 1.00 97.94 106 VAL A N 1
ATOM 864 C CA . VAL A 1 106 ? -3.073 -9.799 2.146 1.00 97.94 106 VAL A CA 1
ATOM 865 C C . VAL A 1 106 ? -4.284 -10.609 2.585 1.00 97.94 106 VAL A C 1
ATOM 867 O O . VAL A 1 106 ? -5.021 -10.220 3.494 1.00 97.94 106 VAL A O 1
ATOM 870 N N . ARG A 1 107 ? -4.505 -11.739 1.916 1.00 96.56 107 ARG A N 1
ATOM 871 C CA . ARG A 1 107 ? -5.501 -12.741 2.305 1.00 96.56 107 ARG A CA 1
ATOM 872 C C . ARG A 1 107 ? -4.834 -14.099 2.261 1.00 96.56 107 ARG A C 1
ATOM 874 O O . ARG A 1 107 ? -4.284 -14.453 1.225 1.00 96.56 107 ARG A O 1
ATOM 881 N N . GLU A 1 108 ? -4.888 -14.838 3.367 1.00 94.44 108 GLU A N 1
ATOM 882 C CA . GLU A 1 108 ? -4.314 -16.192 3.446 1.00 94.44 108 GLU A CA 1
ATOM 883 C C . GLU A 1 108 ? -2.826 -16.223 3.023 1.00 94.44 108 GLU A C 1
ATOM 885 O O . GLU A 1 108 ? -2.382 -17.126 2.323 1.00 94.44 108 GLU A O 1
ATOM 890 N N . GLY A 1 109 ? -2.057 -15.192 3.407 1.00 92.06 109 GLY A N 1
ATOM 891 C CA . GLY A 1 109 ? -0.635 -15.044 3.056 1.00 92.06 109 GLY A CA 1
ATOM 892 C C . GLY A 1 109 ? -0.360 -14.605 1.611 1.00 92.06 109 GLY A C 1
ATOM 893 O O . GLY A 1 109 ? 0.795 -14.499 1.209 1.00 92.06 109 GLY A O 1
ATOM 894 N N . VAL A 1 110 ? -1.396 -14.336 0.810 1.00 95.38 110 VAL A N 1
ATOM 895 C CA . VAL A 1 110 ? -1.251 -13.905 -0.586 1.00 95.38 110 VAL A CA 1
ATOM 896 C C . VAL A 1 110 ? -1.408 -12.393 -0.696 1.00 95.38 110 VAL A C 1
ATOM 898 O O . VAL A 1 110 ? -2.483 -11.852 -0.421 1.00 95.38 110 VAL A O 1
ATOM 901 N N . ILE A 1 111 ? -0.348 -11.723 -1.154 1.00 97.25 111 ILE A N 1
ATOM 902 C CA . ILE A 1 111 ? -0.344 -10.288 -1.460 1.00 97.25 111 ILE A CA 1
ATOM 903 C C . ILE A 1 111 ? -1.066 -10.042 -2.793 1.00 97.25 111 ILE A C 1
ATOM 905 O O . ILE A 1 111 ? -0.868 -10.750 -3.780 1.00 97.25 111 ILE A O 1
ATOM 909 N N . SER A 1 112 ? -1.905 -9.010 -2.848 1.00 96.88 112 SER A N 1
ATOM 910 C CA . SER A 1 112 ? -2.501 -8.496 -4.085 1.00 96.88 112 SER A CA 1
ATOM 911 C C . SER A 1 112 ? -2.461 -6.972 -4.085 1.00 96.88 112 SER A C 1
ATOM 913 O O . SER A 1 112 ? -3.071 -6.342 -3.220 1.00 96.88 112 SER A O 1
ATOM 915 N N . ALA A 1 113 ? -1.763 -6.382 -5.056 1.00 97.00 113 ALA A N 1
ATOM 916 C CA . ALA A 1 113 ? -1.810 -4.943 -5.300 1.00 97.00 113 ALA A CA 1
ATOM 917 C C . ALA A 1 113 ? -3.188 -4.530 -5.852 1.00 97.00 113 ALA A C 1
ATOM 919 O O . ALA A 1 113 ? -3.888 -5.340 -6.462 1.00 97.00 113 ALA A O 1
ATOM 920 N N . LEU A 1 114 ? -3.598 -3.285 -5.610 1.00 95.81 114 LEU A N 1
ATOM 921 C CA . LEU A 1 114 ? -4.971 -2.820 -5.842 1.00 95.81 114 LEU A CA 1
ATOM 922 C C . LEU A 1 114 ? -5.013 -1.630 -6.802 1.00 95.81 114 LEU A C 1
ATOM 924 O O . LEU A 1 114 ? -4.123 -0.800 -6.774 1.00 95.81 114 LEU A O 1
ATOM 928 N N . ASN A 1 115 ? -6.065 -1.496 -7.613 1.00 91.25 115 ASN A N 1
ATOM 929 C CA . ASN A 1 115 ? -6.394 -0.278 -8.384 1.00 91.25 115 ASN A CA 1
ATOM 930 C C . ASN A 1 115 ? -5.216 0.480 -9.047 1.00 91.25 115 ASN A C 1
ATOM 932 O O . ASN A 1 115 ? -5.101 1.704 -8.923 1.00 91.25 115 ASN A O 1
ATOM 936 N N . GLY A 1 116 ? -4.350 -0.240 -9.755 1.00 92.12 116 GLY A N 1
ATOM 937 C CA . GLY A 1 116 ? -3.201 0.326 -10.455 1.00 92.12 116 GLY A CA 1
ATOM 938 C C . GLY A 1 116 ? -2.000 0.634 -9.562 1.00 92.12 116 GLY A C 1
ATOM 939 O O . GLY A 1 116 ? -1.023 1.167 -10.066 1.00 92.12 116 GLY A O 1
ATOM 940 N N . TRP A 1 117 ? -2.022 0.303 -8.271 1.00 96.06 117 TRP A N 1
ATOM 941 C CA . TRP A 1 117 ? -0.812 0.279 -7.4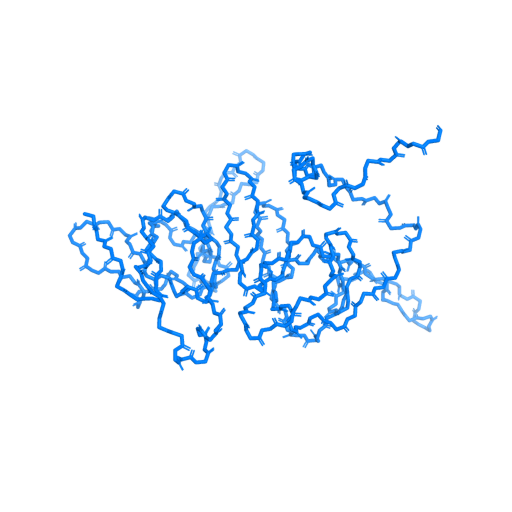52 1.00 96.06 117 TRP A CA 1
ATOM 942 C C . TRP A 1 117 ? 0.144 -0.813 -7.939 1.00 96.06 117 TRP A C 1
ATOM 944 O O . TRP A 1 117 ? -0.284 -1.898 -8.340 1.00 96.06 117 TRP A O 1
ATOM 954 N N . ALA A 1 118 ? 1.438 -0.527 -7.871 1.00 97.31 118 ALA A N 1
ATOM 955 C CA . ALA A 1 118 ? 2.520 -1.445 -8.177 1.00 97.31 118 ALA A CA 1
ATOM 956 C C . ALA A 1 118 ? 3.472 -1.546 -6.980 1.00 97.31 118 ALA A C 1
ATOM 958 O O . ALA A 1 118 ? 3.795 -0.542 -6.341 1.00 97.31 118 ALA A O 1
ATOM 959 N N . LEU A 1 119 ? 3.901 -2.773 -6.686 1.00 97.69 119 LEU A N 1
ATOM 960 C CA . LEU A 1 119 ? 4.918 -3.094 -5.688 1.00 97.69 119 LEU A CA 1
ATOM 961 C C . LEU A 1 119 ? 6.144 -3.604 -6.438 1.00 97.69 119 LEU A C 1
ATOM 963 O O . LEU A 1 119 ? 6.086 -4.642 -7.111 1.00 97.69 119 LEU A O 1
ATOM 967 N N . VAL A 1 120 ? 7.239 -2.866 -6.319 1.00 96.88 120 VAL A N 1
ATOM 968 C CA . VAL A 1 120 ? 8.497 -3.135 -7.013 1.00 96.88 120 VAL A CA 1
ATOM 969 C C . VAL A 1 120 ? 9.568 -3.447 -5.974 1.00 96.88 120 VAL A C 1
ATOM 971 O O . VAL A 1 120 ? 9.790 -2.674 -5.049 1.00 96.88 120 VAL A O 1
ATOM 974 N N . GLU A 1 121 ? 10.217 -4.598 -6.104 1.00 95.62 121 GLU A N 1
ATOM 975 C CA . GLU A 1 121 ? 11.342 -4.987 -5.258 1.00 95.62 121 GLU A CA 1
ATOM 976 C C . GLU A 1 121 ? 12.569 -4.131 -5.612 1.00 95.62 121 GLU A C 1
ATOM 978 O O . GLU A 1 121 ? 12.918 -4.036 -6.799 1.00 95.62 121 GLU A O 1
ATOM 983 N N . PRO A 1 122 ? 13.214 -3.492 -4.622 1.00 93.00 122 PRO A N 1
ATOM 984 C CA . PRO A 1 122 ? 14.412 -2.704 -4.858 1.00 93.00 122 PRO A CA 1
ATOM 985 C C . PRO A 1 122 ? 15.559 -3.562 -5.399 1.00 93.00 122 PRO A C 1
ATOM 987 O O . PRO A 1 122 ? 15.757 -4.692 -4.962 1.00 93.00 122 PRO A O 1
ATOM 990 N N . VAL A 1 123 ? 16.345 -3.010 -6.326 1.00 91.00 123 VAL A N 1
ATOM 991 C CA . VAL A 1 123 ? 17.587 -3.642 -6.800 1.00 91.00 123 VAL A CA 1
ATOM 992 C C . VAL A 1 123 ? 18.791 -2.824 -6.377 1.00 91.00 123 VAL A C 1
ATOM 994 O O . VAL A 1 123 ? 18.763 -1.589 -6.375 1.00 91.00 123 VAL A O 1
ATOM 997 N N . GLU A 1 124 ? 19.869 -3.516 -6.039 1.00 87.31 124 GLU A N 1
ATOM 998 C CA . GLU A 1 124 ? 21.143 -2.882 -5.745 1.00 87.31 124 GLU A CA 1
ATOM 999 C C . GLU A 1 124 ? 21.887 -2.557 -7.036 1.00 87.31 124 GLU A C 1
ATOM 1001 O O . GLU A 1 124 ? 21.983 -3.360 -7.966 1.00 87.31 124 GLU A O 1
ATOM 1006 N N . VAL A 1 125 ? 22.436 -1.350 -7.091 1.00 82.44 125 VAL A N 1
ATOM 1007 C CA . VAL A 1 125 ? 23.271 -0.890 -8.191 1.00 82.44 125 VAL A CA 1
ATOM 1008 C C . VAL A 1 125 ? 24.636 -0.498 -7.672 1.00 82.44 125 VAL A C 1
ATOM 1010 O O . VAL A 1 125 ? 24.780 0.229 -6.684 1.00 82.44 125 VAL A O 1
ATOM 1013 N N . LYS A 1 126 ? 25.665 -0.935 -8.397 1.00 76.75 126 LYS A N 1
ATOM 1014 C CA . LYS A 1 126 ? 27.023 -0.461 -8.162 1.00 76.75 126 LYS A CA 1
ATOM 1015 C C . LYS A 1 126 ? 27.123 0.981 -8.625 1.00 76.75 126 LYS A C 1
ATOM 1017 O O . LYS A 1 126 ? 26.945 1.306 -9.797 1.00 76.75 126 LYS A O 1
ATOM 1022 N N . SER A 1 127 ? 27.396 1.854 -7.672 1.00 67.00 127 SER A N 1
ATOM 1023 C CA . SER A 1 127 ? 27.651 3.263 -7.878 1.00 67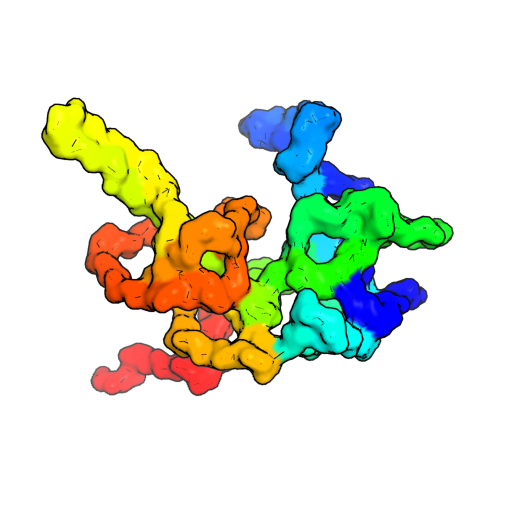.00 127 SER A CA 1
ATOM 1024 C C . SER A 1 127 ? 29.088 3.523 -7.476 1.00 67.00 127 SER A C 1
ATOM 1026 O O . SER A 1 127 ? 29.422 3.540 -6.292 1.00 67.00 127 SER A O 1
ATOM 1028 N N . GLY A 1 128 ? 29.936 3.740 -8.469 1.00 63.59 128 GLY A N 1
ATOM 1029 C CA . GLY A 1 128 ? 31.343 4.010 -8.253 1.00 63.59 128 GLY A CA 1
ATOM 1030 C C . GLY A 1 128 ? 31.873 4.987 -9.277 1.00 63.59 128 GLY A C 1
ATOM 1031 O O . GLY A 1 128 ? 31.303 5.172 -10.355 1.00 63.59 128 GLY A O 1
ATOM 1032 N N . SER A 1 129 ? 32.958 5.654 -8.915 1.00 58.66 129 SER A N 1
ATOM 1033 C CA . SER A 1 129 ? 33.683 6.498 -9.847 1.00 58.66 129 SER A CA 1
ATOM 1034 C C . SER A 1 129 ? 35.055 5.877 -10.073 1.00 58.66 129 SER A C 1
ATOM 1036 O O . SER A 1 129 ? 35.842 5.724 -9.137 1.00 58.66 129 SER A O 1
ATOM 1038 N N . ALA A 1 130 ? 35.353 5.547 -11.331 1.00 63.03 130 ALA A N 1
ATOM 1039 C CA . ALA A 1 130 ? 36.633 4.947 -11.704 1.00 63.03 130 ALA A CA 1
ATOM 1040 C C . ALA A 1 130 ? 37.835 5.847 -11.350 1.00 63.03 130 ALA A C 1
ATOM 1042 O O . ALA A 1 130 ? 38.954 5.361 -11.241 1.00 63.03 130 ALA A O 1
ATOM 1043 N N . TRP A 1 131 ? 37.606 7.151 -11.152 1.00 57.78 131 TRP A N 1
ATOM 1044 C CA . TRP A 1 131 ? 38.639 8.128 -10.809 1.00 57.78 131 TRP A CA 1
ATOM 1045 C C . TRP A 1 131 ? 38.945 8.205 -9.305 1.00 57.78 131 TRP A C 1
ATOM 1047 O O . TRP A 1 131 ? 40.074 8.523 -8.947 1.00 57.78 131 TRP A O 1
ATOM 1057 N N . ILE A 1 132 ? 37.975 7.897 -8.433 1.00 66.06 132 ILE A N 1
ATOM 1058 C CA . ILE A 1 132 ? 38.163 7.864 -6.965 1.00 66.06 132 ILE A CA 1
ATOM 1059 C C . ILE A 1 132 ? 38.501 6.444 -6.474 1.00 66.06 132 ILE A C 1
ATOM 1061 O O . ILE A 1 132 ? 39.026 6.286 -5.377 1.00 66.06 132 ILE A O 1
ATOM 1065 N N . GLY A 1 133 ? 38.242 5.404 -7.276 1.00 60.28 133 GLY A N 1
ATOM 1066 C CA . GLY A 1 133 ? 38.494 4.015 -6.870 1.00 60.28 133 GLY A CA 1
ATOM 1067 C C . GLY A 1 133 ? 37.584 3.553 -5.730 1.00 60.28 133 GLY A C 1
ATOM 1068 O O . GLY A 1 133 ? 37.966 2.695 -4.940 1.00 60.28 133 GLY A O 1
ATOM 1069 N N . THR A 1 134 ? 36.395 4.146 -5.622 1.00 60.31 134 THR A N 1
ATOM 1070 C CA . THR A 1 134 ? 35.365 3.750 -4.666 1.00 60.31 134 THR A CA 1
ATOM 1071 C C . THR A 1 134 ? 34.184 3.171 -5.422 1.00 60.31 134 THR A C 1
ATOM 1073 O O . THR A 1 134 ? 33.518 3.879 -6.178 1.00 60.31 134 THR A O 1
ATOM 1076 N N . ASP A 1 135 ? 33.929 1.887 -5.194 1.00 68.81 135 ASP A N 1
ATOM 1077 C CA . ASP A 1 135 ? 32.663 1.248 -5.524 1.00 68.81 135 ASP A CA 1
ATOM 1078 C C . ASP A 1 135 ? 31.813 1.213 -4.254 1.00 68.81 135 ASP A C 1
ATOM 1080 O O . ASP A 1 135 ? 32.287 0.848 -3.179 1.00 68.81 135 ASP A O 1
ATOM 1084 N N . SER A 1 136 ? 30.559 1.634 -4.374 1.00 70.25 136 SER A N 1
ATOM 1085 C CA . SER A 1 136 ? 29.557 1.502 -3.321 1.00 70.25 136 SER A CA 1
ATOM 1086 C C . SER A 1 136 ? 28.314 0.851 -3.901 1.00 70.25 136 SER A C 1
ATOM 1088 O O . SER A 1 136 ? 27.900 1.171 -5.017 1.00 70.25 136 SER A O 1
ATOM 1090 N N . GLU A 1 137 ? 27.723 -0.069 -3.155 1.00 78.31 137 GLU A N 1
ATOM 1091 C CA . GLU A 1 137 ? 26.409 -0.615 -3.469 1.00 78.31 137 GLU A CA 1
ATOM 1092 C C . GLU A 1 137 ? 25.358 0.313 -2.867 1.00 78.31 137 GLU A C 1
ATOM 1094 O O . GLU A 1 137 ? 25.455 0.740 -1.714 1.00 78.31 137 GLU A O 1
ATOM 1099 N N . LYS A 1 138 ? 24.392 0.712 -3.690 1.00 83.94 138 LYS A N 1
ATOM 1100 C CA . LYS A 1 138 ? 23.252 1.515 -3.254 1.00 83.94 138 LYS A CA 1
ATOM 1101 C C . LYS A 1 138 ? 21.988 0.952 -3.868 1.00 83.94 138 LYS A C 1
ATOM 1103 O O . LYS A 1 138 ? 22.009 0.488 -5.006 1.00 83.94 138 LYS A O 1
ATOM 1108 N N . ILE A 1 139 ? 20.879 1.070 -3.154 1.00 85.00 139 ILE A N 1
ATOM 1109 C CA . ILE A 1 139 ? 19.567 0.788 -3.724 1.00 85.00 139 ILE A CA 1
ATOM 1110 C C . ILE A 1 139 ? 19.317 1.757 -4.888 1.00 85.00 139 ILE A C 1
ATOM 1112 O O . ILE A 1 139 ? 19.562 2.966 -4.779 1.00 85.00 139 ILE A O 1
ATOM 1116 N N . SER A 1 140 ? 18.858 1.229 -6.018 1.00 86.31 140 SER A N 1
ATOM 1117 C CA . SER A 1 140 ? 18.465 2.055 -7.149 1.00 86.31 140 SER A CA 1
ATOM 1118 C C . SER A 1 140 ? 17.213 2.863 -6.838 1.00 86.31 140 SER A C 1
ATOM 1120 O O . SER A 1 140 ? 16.263 2.361 -6.256 1.00 86.31 140 SER A O 1
ATOM 1122 N N . THR A 1 141 ? 17.192 4.116 -7.283 1.00 87.38 141 THR A N 1
ATOM 1123 C CA . THR A 1 141 ? 16.052 5.027 -7.108 1.00 87.38 141 THR A CA 1
ATOM 1124 C C . THR A 1 141 ? 15.172 5.140 -8.353 1.00 87.38 141 THR A C 1
ATOM 1126 O O . THR A 1 141 ? 14.300 6.004 -8.404 1.00 87.38 141 THR A O 1
ATOM 1129 N N . GLN A 1 142 ? 15.447 4.347 -9.395 1.00 91.94 142 GLN A N 1
ATOM 1130 C CA . GLN A 1 142 ? 14.733 4.407 -10.680 1.00 91.94 142 GLN A CA 1
ATOM 1131 C C . GLN A 1 142 ? 14.572 3.051 -11.372 1.00 91.94 142 GLN A C 1
ATOM 1133 O O . GLN A 1 142 ? 14.013 2.999 -12.463 1.00 91.94 142 GLN A O 1
ATOM 1138 N N . GLU A 1 143 ? 15.081 1.963 -10.796 1.00 92.44 143 GLU A N 1
ATOM 1139 C CA . GLU A 1 143 ? 14.883 0.616 -11.335 1.00 92.44 143 GLU A CA 1
ATOM 1140 C C . GLU A 1 143 ? 14.633 -0.387 -10.212 1.00 92.44 143 GLU A C 1
ATOM 1142 O O . GLU A 1 143 ? 15.049 -0.174 -9.073 1.00 92.44 143 GLU A O 1
ATOM 1147 N N . GLY A 1 144 ? 13.934 -1.469 -10.547 1.00 93.81 144 GLY A N 1
ATOM 1148 C CA . GLY A 1 144 ? 13.598 -2.552 -9.629 1.00 93.81 144 GLY A CA 1
ATOM 1149 C C . GLY A 1 144 ? 12.906 -3.712 -10.343 1.00 93.81 144 GLY A C 1
ATOM 1150 O O . GLY A 1 144 ? 12.724 -3.675 -11.562 1.00 93.81 144 GLY A O 1
ATOM 1151 N N . ILE A 1 145 ? 12.521 -4.744 -9.593 1.00 95.31 145 ILE A N 1
ATOM 1152 C CA . ILE A 1 145 ? 11.804 -5.912 -10.126 1.00 95.31 145 ILE A CA 1
ATOM 1153 C C . ILE A 1 145 ? 10.325 -5.811 -9.768 1.00 95.31 145 ILE A C 1
ATOM 1155 O O . ILE A 1 145 ? 9.962 -5.801 -8.593 1.00 95.31 145 ILE A O 1
ATOM 1159 N N . LEU A 1 146 ? 9.443 -5.754 -10.764 1.00 96.12 146 LEU A N 1
ATOM 1160 C CA . LEU A 1 146 ? 8.005 -5.722 -10.522 1.00 96.12 146 LEU A CA 1
ATOM 1161 C C . LEU A 1 146 ? 7.563 -7.032 -9.860 1.00 96.12 146 LEU A C 1
ATOM 1163 O O . LEU A 1 146 ? 7.796 -8.111 -10.399 1.00 96.12 146 LEU A O 1
ATOM 1167 N N . ARG A 1 147 ? 6.904 -6.960 -8.700 1.00 96.12 147 ARG A N 1
ATOM 1168 C CA . ARG A 1 147 ? 6.376 -8.151 -8.012 1.00 96.12 147 ARG A CA 1
ATOM 1169 C C . ARG A 1 147 ? 4.868 -8.239 -8.068 1.00 96.12 147 ARG A C 1
ATOM 1171 O O . ARG A 1 147 ? 4.334 -9.321 -8.288 1.00 96.12 147 ARG A O 1
ATOM 1178 N N . PHE A 1 14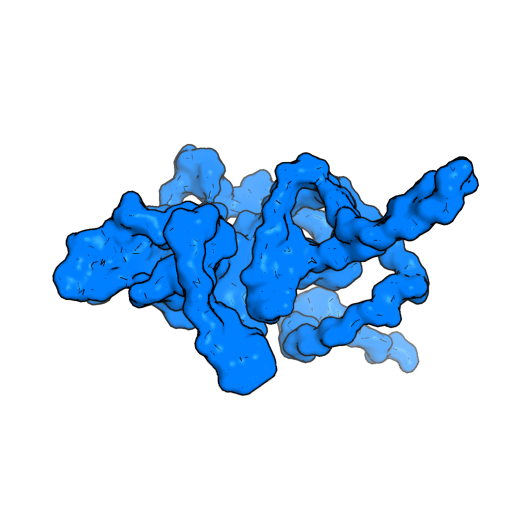8 ? 4.190 -7.108 -7.914 1.00 96.69 148 PHE A N 1
ATOM 1179 C CA . PHE A 1 148 ? 2.735 -7.062 -7.952 1.00 96.69 148 PHE A CA 1
ATOM 1180 C C . PHE A 1 148 ? 2.268 -5.816 -8.692 1.00 96.69 148 PHE A C 1
ATOM 1182 O O . PHE A 1 148 ? 2.818 -4.735 -8.497 1.00 96.69 148 PHE A O 1
ATOM 1189 N N . ILE A 1 149 ? 1.220 -5.964 -9.499 1.00 95.56 149 ILE A N 1
ATOM 1190 C CA . ILE A 1 149 ? 0.526 -4.856 -10.150 1.00 95.56 149 ILE A CA 1
ATOM 1191 C C . ILE A 1 149 ? -0.981 -5.070 -10.017 1.00 95.56 149 ILE A C 1
ATOM 1193 O O . ILE A 1 149 ? -1.496 -6.155 -10.289 1.00 95.56 149 ILE A O 1
ATOM 1197 N N . GLY A 1 150 ? -1.679 -4.051 -9.523 1.00 94.19 150 GLY A N 1
ATOM 1198 C CA . GLY A 1 150 ? -3.126 -4.072 -9.375 1.00 94.19 150 GLY A CA 1
ATOM 1199 C C . GLY A 1 150 ? -3.827 -3.899 -10.715 1.00 94.19 150 GLY A C 1
ATOM 1200 O O . GLY A 1 150 ? -3.252 -3.394 -11.680 1.00 94.19 150 GLY A O 1
ATOM 1201 N N . HIS A 1 151 ? -5.107 -4.265 -10.776 1.00 92.25 151 HIS A N 1
ATOM 1202 C CA . HIS A 1 151 ? -5.896 -4.013 -11.977 1.00 92.25 151 HIS A CA 1
ATOM 1203 C C . HIS A 1 151 ? -5.931 -2.512 -12.292 1.00 92.25 151 HIS A C 1
ATOM 1205 O O . HIS A 1 151 ? -6.134 -1.708 -11.376 1.00 92.25 151 HIS A O 1
ATOM 1211 N N . PRO A 1 152 ? -5.769 -2.116 -13.567 1.00 92.38 152 PRO A N 1
ATOM 1212 C CA . PRO A 1 152 ? -5.763 -0.712 -13.934 1.00 92.38 152 PRO A CA 1
ATOM 1213 C C . PRO A 1 152 ? -7.100 -0.057 -13.584 1.00 92.38 152 PRO A C 1
ATOM 1215 O O . PRO A 1 152 ? -8.173 -0.671 -13.691 1.00 92.38 152 PRO A O 1
ATOM 1218 N N . LYS A 1 153 ? -7.041 1.222 -13.204 1.00 92.75 153 LYS A N 1
ATOM 1219 C CA . LYS A 1 153 ? -8.237 2.064 -13.089 1.00 92.75 153 LYS A CA 1
ATOM 1220 C C . LYS A 1 153 ? -8.958 2.097 -14.437 1.00 92.75 153 LYS A C 1
ATOM 1222 O O . LYS A 1 153 ? -8.341 1.922 -15.483 1.00 92.75 153 LYS A O 1
ATOM 1227 N N . THR A 1 154 ? -10.270 2.331 -14.450 1.00 91.62 154 THR A N 1
ATOM 1228 C CA . THR A 1 154 ? -11.055 2.270 -15.703 1.00 91.62 154 THR A CA 1
ATOM 1229 C C . THR A 1 154 ? -10.620 3.270 -16.769 1.00 91.62 154 THR A C 1
ATOM 1231 O O . THR A 1 154 ? -10.988 3.110 -17.927 1.00 91.62 154 THR A O 1
ATOM 1234 N N . ASP A 1 155 ? -9.931 4.335 -16.375 1.00 89.62 155 ASP A N 1
ATOM 1235 C CA . ASP A 1 155 ? -9.409 5.378 -17.252 1.00 89.62 155 ASP A CA 1
ATOM 1236 C C . ASP A 1 155 ? -7.900 5.264 -17.507 1.00 89.62 155 ASP A C 1
ATOM 1238 O O . ASP A 1 155 ? -7.337 6.128 -18.176 1.00 89.62 155 ASP A O 1
ATOM 1242 N N . GLN A 1 156 ? -7.259 4.198 -17.024 1.00 89.25 156 GLN A N 1
ATOM 1243 C CA . GLN A 1 156 ? -5.858 3.887 -17.289 1.00 89.25 156 GLN A CA 1
ATOM 1244 C C . GLN A 1 156 ? -5.745 2.686 -18.246 1.00 89.25 156 GLN A C 1
ATOM 1246 O O . GLN A 1 156 ? -6.570 1.767 -18.194 1.00 89.25 156 GLN A O 1
ATOM 1251 N N . PRO A 1 157 ? -4.734 2.664 -19.133 1.00 90.44 157 PRO A N 1
ATOM 1252 C CA . PRO A 1 157 ? -4.473 1.510 -19.983 1.00 90.44 157 PRO A CA 1
ATOM 1253 C C . PRO A 1 157 ? -3.896 0.344 -19.168 1.00 90.44 157 PRO A C 1
ATOM 1255 O O . PRO A 1 157 ? -3.330 0.536 -18.093 1.00 90.44 157 PRO A O 1
ATOM 1258 N N . ALA A 1 158 ? -3.999 -0.870 -19.707 1.00 89.00 158 ALA A N 1
ATOM 1259 C CA . ALA A 1 158 ? -3.179 -1.983 -19.243 1.00 89.00 158 ALA A CA 1
ATOM 1260 C C . ALA A 1 158 ? -1.759 -1.831 -19.811 1.00 89.00 158 ALA A C 1
ATOM 1262 O O . ALA A 1 158 ? -1.602 -1.581 -21.006 1.00 89.00 158 ALA A O 1
ATOM 1263 N N . LEU A 1 159 ? -0.735 -1.990 -18.970 1.00 88.12 159 LEU A N 1
ATOM 1264 C CA . LEU A 1 159 ? 0.666 -1.807 -19.373 1.00 88.12 159 LEU A CA 1
ATOM 1265 C C . LEU A 1 159 ? 1.316 -3.059 -19.982 1.00 88.12 159 LEU A C 1
ATOM 1267 O O . LEU A 1 159 ? 2.424 -2.968 -20.495 1.00 88.12 159 LEU A O 1
ATOM 1271 N N . ASN A 1 160 ? 0.638 -4.213 -19.946 1.00 86.88 160 ASN A N 1
ATOM 1272 C CA . ASN A 1 160 ? 1.168 -5.509 -20.399 1.00 86.88 160 ASN A CA 1
ATOM 1273 C C . ASN A 1 160 ? 2.529 -5.875 -19.771 1.00 86.88 160 ASN A C 1
ATOM 1275 O O . ASN A 1 160 ? 3.360 -6.507 -20.415 1.00 86.88 160 ASN A O 1
ATOM 1279 N N . VAL A 1 161 ? 2.742 -5.467 -18.520 1.00 89.75 161 VAL A N 1
ATOM 1280 C CA . VAL A 1 161 ? 3.877 -5.877 -17.683 1.00 89.75 161 VAL A CA 1
ATOM 1281 C C . VAL A 1 161 ? 3.467 -7.044 -16.792 1.00 89.75 161 VAL A C 1
ATOM 1283 O O . VAL A 1 161 ? 2.284 -7.203 -16.474 1.00 89.75 161 VAL A O 1
ATOM 1286 N N . GLN A 1 162 ? 4.437 -7.838 -16.360 1.00 89.38 162 GLN A N 1
ATOM 1287 C CA . GLN A 1 162 ? 4.215 -9.005 -15.511 1.00 89.38 162 GLN A CA 1
ATOM 1288 C C . GLN A 1 162 ? 5.196 -9.058 -14.337 1.00 89.38 162 GLN A C 1
ATOM 1290 O O . GLN A 1 162 ? 6.246 -8.416 -14.328 1.00 89.38 162 GLN A O 1
ATOM 1295 N N . ALA A 1 163 ? 4.837 -9.834 -13.315 1.00 91.44 163 ALA A N 1
ATOM 1296 C CA . ALA A 1 163 ? 5.731 -10.081 -12.194 1.00 91.44 163 ALA A CA 1
ATOM 1297 C C . ALA A 1 163 ? 7.045 -10.713 -12.688 1.00 91.44 163 ALA A C 1
ATOM 1299 O O . ALA A 1 163 ? 7.031 -11.633 -13.503 1.00 91.44 163 ALA A O 1
ATOM 1300 N N . GLY A 1 164 ? 8.171 -10.222 -12.176 1.00 92.56 164 GLY A N 1
ATOM 1301 C CA . GLY A 1 164 ? 9.517 -10.594 -12.611 1.00 92.56 164 GLY A CA 1
ATOM 1302 C C . GLY A 1 164 ? 10.142 -9.626 -13.617 1.00 92.56 164 GLY A C 1
ATOM 1303 O O . GLY A 1 164 ? 11.365 -9.625 -13.746 1.00 92.56 164 GLY A O 1
ATOM 1304 N N . ASP A 1 165 ? 9.360 -8.761 -14.270 1.00 93.19 165 ASP A N 1
ATOM 1305 C CA . ASP A 1 165 ? 9.914 -7.771 -15.193 1.00 93.19 165 ASP A CA 1
ATOM 1306 C C . ASP A 1 165 ? 10.805 -6.762 -14.452 1.00 93.19 165 ASP A C 1
ATOM 1308 O O . ASP A 1 165 ? 10.433 -6.212 -13.410 1.00 93.19 165 ASP A O 1
ATOM 1312 N N . ARG A 1 166 ? 11.974 -6.463 -15.030 1.00 94.50 166 ARG A N 1
ATOM 1313 C CA . ARG A 1 166 ? 12.812 -5.339 -14.598 1.00 94.50 166 ARG A CA 1
ATOM 1314 C C . ARG A 1 166 ? 12.182 -4.058 -15.127 1.00 94.50 166 ARG A C 1
ATOM 1316 O O . ARG A 1 166 ? 12.064 -3.881 -16.340 1.00 94.50 166 ARG A O 1
ATOM 1323 N N . VAL A 1 167 ? 11.764 -3.176 -14.230 1.00 95.25 167 VAL A N 1
ATOM 1324 C CA . VAL A 1 167 ? 11.046 -1.945 -14.570 1.00 95.25 167 VAL A CA 1
ATOM 1325 C C . VAL A 1 167 ? 11.882 -0.717 -14.253 1.00 95.25 167 VAL A C 1
ATOM 1327 O O . VAL A 1 167 ? 12.651 -0.705 -13.294 1.00 95.25 167 VAL A O 1
ATOM 1330 N N . VAL A 1 168 ? 11.710 0.320 -15.068 1.00 94.81 168 VAL A N 1
ATOM 1331 C CA . VAL A 1 168 ? 12.214 1.673 -14.828 1.00 94.81 168 VAL A CA 1
ATOM 1332 C C . VAL A 1 168 ? 11.036 2.555 -14.462 1.00 94.81 168 VAL A C 1
ATOM 1334 O O . VAL A 1 168 ? 10.005 2.503 -15.134 1.00 94.81 168 VAL A O 1
ATOM 1337 N N . PHE A 1 169 ? 11.192 3.380 -13.436 1.00 95.31 169 PHE A N 1
ATOM 1338 C CA . PHE A 1 169 ? 10.122 4.229 -12.924 1.00 95.31 169 PHE A CA 1
ATOM 1339 C C . PHE A 1 169 ? 10.566 5.673 -12.690 1.00 95.31 169 PHE A C 1
ATOM 1341 O O . PHE A 1 169 ? 11.757 5.998 -12.648 1.00 95.31 169 PHE A O 1
ATOM 1348 N N . SER A 1 170 ? 9.578 6.560 -12.589 1.00 93.12 170 SER A N 1
ATOM 1349 C CA . SER A 1 170 ? 9.772 7.986 -12.338 1.00 93.12 170 SER A CA 1
ATOM 1350 C C . SER A 1 170 ? 10.529 8.233 -11.035 1.00 93.12 170 SER A C 1
ATOM 1352 O O . SER A 1 170 ? 10.247 7.645 -9.995 1.00 93.12 170 SER A O 1
ATOM 1354 N N . LYS A 1 171 ? 11.485 9.166 -11.072 1.00 88.56 171 LYS A N 1
ATOM 1355 C CA . LYS A 1 171 ? 12.263 9.543 -9.887 1.00 88.56 171 LYS A CA 1
ATOM 1356 C C . LYS A 1 171 ? 11.353 10.119 -8.799 1.00 88.56 171 LYS A C 1
ATOM 1358 O O . LYS A 1 171 ? 10.629 11.073 -9.076 1.00 88.56 171 LYS A O 1
ATOM 1363 N N . ASN A 1 172 ? 11.505 9.647 -7.561 1.00 84.62 172 ASN A N 1
ATOM 1364 C CA . ASN A 1 172 ? 10.733 10.101 -6.396 1.00 84.62 172 ASN A CA 1
ATOM 1365 C C . ASN A 1 172 ? 9.214 9.876 -6.533 1.00 84.62 172 ASN A C 1
ATOM 1367 O O . ASN A 1 172 ? 8.438 10.572 -5.878 1.00 84.62 172 ASN A O 1
ATOM 1371 N N . ALA A 1 173 ? 8.787 8.977 -7.422 1.00 78.69 173 ALA A N 1
ATOM 1372 C CA . ALA A 1 173 ? 7.385 8.574 -7.521 1.00 78.69 173 ALA A CA 1
ATOM 1373 C C . ALA A 1 173 ? 7.037 7.443 -6.539 1.00 78.69 173 ALA A C 1
ATOM 1375 O O . ALA A 1 173 ? 5.880 7.062 -6.385 1.00 78.69 173 ALA A O 1
ATOM 1376 N N . ASP A 1 174 ? 8.056 6.922 -5.868 1.00 82.31 174 ASP A N 1
ATOM 1377 C CA . ASP A 1 174 ? 7.998 5.832 -4.924 1.00 82.31 174 ASP A CA 1
ATOM 1378 C C . ASP A 1 174 ? 8.088 6.311 -3.473 1.00 82.31 174 ASP A C 1
ATOM 1380 O O . ASP A 1 174 ? 8.685 7.339 -3.139 1.00 82.31 174 ASP A O 1
ATOM 1384 N N . PHE A 1 175 ? 7.528 5.499 -2.587 1.00 89.50 175 PHE A N 1
ATOM 1385 C CA . PHE A 1 175 ? 7.937 5.443 -1.192 1.00 89.50 175 PHE A CA 1
ATOM 1386 C C . PHE A 1 175 ? 8.233 3.989 -0.830 1.00 89.50 175 PHE A C 1
ATOM 1388 O O . PHE A 1 175 ? 7.581 3.072 -1.333 1.00 89.50 175 PHE A O 1
ATOM 1395 N N . ILE A 1 176 ? 9.227 3.777 0.032 1.00 90.19 176 ILE A N 1
ATOM 1396 C CA . ILE A 1 176 ? 9.591 2.435 0.490 1.00 90.19 176 ILE A CA 1
ATOM 1397 C C . ILE A 1 176 ? 8.650 2.023 1.610 1.00 90.19 176 ILE A C 1
ATOM 1399 O O . ILE A 1 176 ? 8.378 2.809 2.523 1.00 90.19 176 ILE A O 1
ATOM 1403 N N . ASN A 1 177 ? 8.171 0.785 1.542 1.00 9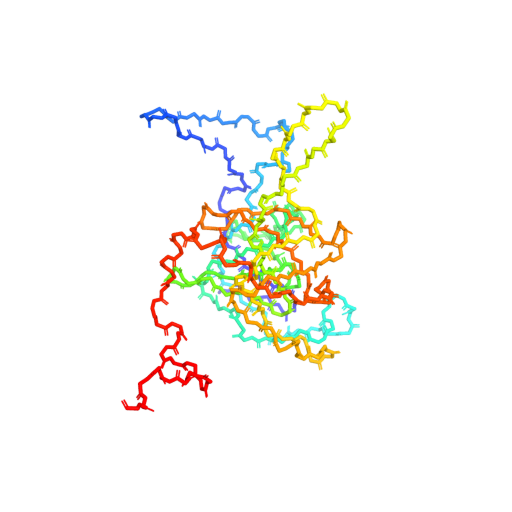0.44 177 ASN A N 1
ATOM 1404 C CA . ASN A 1 177 ? 7.411 0.205 2.623 1.00 90.44 177 ASN A CA 1
ATOM 1405 C C . ASN A 1 177 ? 7.629 -1.298 2.794 1.00 90.44 177 ASN A C 1
ATOM 1407 O O . ASN A 1 177 ? 7.802 -2.011 1.808 1.00 90.44 177 ASN A O 1
ATOM 1411 N N . THR A 1 178 ? 7.558 -1.769 4.037 1.00 91.25 178 THR A N 1
ATOM 1412 C CA . THR A 1 178 ? 7.706 -3.184 4.384 1.00 91.25 178 THR A CA 1
ATOM 1413 C C . THR A 1 178 ? 6.340 -3.869 4.404 1.00 91.25 178 THR A C 1
ATOM 1415 O O . THR A 1 178 ? 5.433 -3.477 5.144 1.00 91.25 178 THR A O 1
ATOM 1418 N N . ILE A 1 179 ? 6.180 -4.911 3.592 1.00 93.06 179 ILE A N 1
ATOM 1419 C CA . ILE A 1 179 ? 4.956 -5.709 3.456 1.00 93.06 179 ILE A CA 1
ATOM 1420 C C . ILE A 1 179 ? 5.360 -7.176 3.588 1.00 93.06 179 ILE A C 1
ATOM 1422 O O . ILE A 1 179 ? 6.201 -7.633 2.821 1.00 93.06 179 ILE A O 1
ATOM 1426 N N . GLU A 1 180 ? 4.774 -7.906 4.543 1.00 92.50 180 GLU A N 1
ATOM 1427 C CA . GLU A 1 180 ? 5.131 -9.309 4.834 1.00 92.50 180 GLU A CA 1
ATOM 1428 C C . GLU A 1 180 ? 6.664 -9.525 4.913 1.00 92.50 180 GLU A C 1
ATOM 1430 O O . GLU A 1 180 ? 7.230 -10.353 4.200 1.00 92.50 180 GLU A O 1
ATOM 1435 N N . ASP A 1 181 ? 7.336 -8.713 5.742 1.00 89.38 181 ASP A N 1
ATOM 1436 C CA . ASP A 1 181 ? 8.788 -8.739 6.005 1.00 89.38 181 ASP A CA 1
ATOM 1437 C C . ASP A 1 181 ? 9.700 -8.444 4.798 1.00 89.38 181 ASP A C 1
ATOM 1439 O O . ASP A 1 181 ? 10.900 -8.725 4.831 1.00 89.38 181 ASP A O 1
ATOM 1443 N N . LYS A 1 182 ? 9.155 -7.854 3.726 1.00 91.38 182 LYS A N 1
ATOM 1444 C CA . LYS A 1 182 ? 9.918 -7.445 2.539 1.00 91.38 182 LYS A CA 1
ATOM 1445 C C . LYS A 1 182 ? 9.682 -5.992 2.176 1.00 91.38 182 LYS A C 1
ATOM 1447 O O . LYS A 1 182 ? 8.546 -5.521 2.179 1.00 91.38 182 LYS A O 1
ATOM 1452 N N . ASP A 1 183 ? 10.756 -5.310 1.802 1.00 92.62 183 ASP A N 1
ATOM 1453 C CA . ASP A 1 183 ? 10.696 -3.922 1.366 1.00 92.62 183 ASP A CA 1
ATOM 1454 C C . ASP A 1 183 ? 10.308 -3.820 -0.108 1.00 92.62 183 ASP A C 1
ATOM 1456 O O . ASP A 1 183 ? 10.841 -4.515 -0.975 1.00 92.62 183 ASP A O 1
ATOM 1460 N N . TYR A 1 184 ? 9.389 -2.904 -0.388 1.00 95.62 184 TYR A N 1
ATOM 1461 C CA . TYR A 1 184 ? 8.909 -2.598 -1.724 1.00 95.62 184 TYR A CA 1
ATOM 1462 C C . TYR A 1 184 ? 8.896 -1.094 -1.953 1.00 95.62 184 TYR A C 1
ATOM 1464 O O . TYR A 1 184 ? 8.471 -0.324 -1.092 1.00 95.62 184 TYR A O 1
ATOM 1472 N N . PHE A 1 185 ? 9.268 -0.684 -3.159 1.00 96.00 185 PHE A N 1
ATOM 1473 C CA . PHE A 1 185 ? 8.836 0.588 -3.711 1.00 96.00 185 PHE A CA 1
ATOM 1474 C C . PHE A 1 185 ? 7.351 0.503 -4.056 1.00 96.00 185 PHE A C 1
ATOM 1476 O O . PHE A 1 185 ? 6.929 -0.363 -4.830 1.00 96.00 185 PHE A O 1
ATOM 1483 N N . ILE A 1 186 ? 6.564 1.405 -3.477 1.00 96.12 186 ILE A N 1
ATOM 1484 C CA . ILE A 1 186 ? 5.126 1.524 -3.708 1.00 96.12 186 ILE A CA 1
ATOM 1485 C C . ILE A 1 186 ? 4.876 2.732 -4.605 1.00 96.12 186 ILE A C 1
ATOM 1487 O O . ILE A 1 186 ? 5.257 3.847 -4.254 1.00 96.12 186 ILE A O 1
ATOM 1491 N N . MET A 1 187 ? 4.230 2.516 -5.750 1.00 96.00 187 MET A N 1
ATOM 1492 C CA . MET A 1 187 ? 3.959 3.564 -6.745 1.00 96.00 187 MET A CA 1
ATOM 1493 C C . MET A 1 187 ? 2.675 3.278 -7.532 1.00 96.00 187 MET A C 1
ATOM 1495 O O . MET A 1 187 ? 2.134 2.170 -7.468 1.00 96.00 187 MET A O 1
ATOM 1499 N N . GLN A 1 188 ? 2.172 4.253 -8.289 1.00 94.69 188 GLN A N 1
ATOM 1500 C CA . GLN A 1 188 ? 1.103 3.992 -9.253 1.00 94.69 188 GLN A CA 1
ATOM 1501 C C . GLN A 1 188 ? 1.701 3.414 -10.540 1.00 94.69 188 GLN A C 1
ATOM 1503 O O . GLN A 1 188 ? 2.831 3.705 -10.912 1.00 94.69 188 GLN A O 1
ATOM 1508 N N . GLN A 1 189 ? 0.928 2.624 -11.280 1.00 94.50 189 GLN A N 1
ATOM 1509 C CA . GLN A 1 189 ? 1.381 2.042 -12.544 1.00 94.50 189 GLN A CA 1
ATOM 1510 C C . GLN A 1 189 ? 1.762 3.113 -13.578 1.00 94.50 189 GLN A C 1
ATOM 1512 O O . GLN A 1 189 ? 2.609 2.868 -14.423 1.00 94.50 189 GLN A O 1
ATOM 1517 N N . GLU A 1 190 ? 1.171 4.309 -13.505 1.00 93.31 190 GLU A N 1
ATOM 1518 C CA . GLU A 1 190 ? 1.511 5.434 -14.387 1.00 93.31 190 GLU A CA 1
ATOM 1519 C C . GLU A 1 190 ? 2.931 5.970 -14.160 1.00 93.31 190 GLU A C 1
ATOM 1521 O O . GLU A 1 190 ? 3.473 6.648 -15.031 1.00 93.31 190 GLU A O 1
ATOM 1526 N N . ASP A 1 191 ? 3.550 5.613 -13.033 1.00 95.25 191 ASP A N 1
ATOM 1527 C CA . ASP A 1 191 ? 4.942 5.924 -12.729 1.00 95.25 191 ASP A CA 1
ATOM 1528 C C . ASP A 1 191 ? 5.922 4.908 -13.333 1.00 95.25 191 ASP A C 1
ATOM 1530 O O . ASP A 1 191 ? 7.124 5.175 -13.364 1.00 95.25 191 ASP A O 1
ATOM 1534 N N . LEU A 1 192 ? 5.435 3.768 -13.846 1.00 95.12 192 LEU A N 1
ATOM 1535 C CA . LEU A 1 192 ? 6.240 2.808 -14.600 1.00 95.12 192 LEU A CA 1
ATOM 1536 C C . LEU A 1 192 ? 6.478 3.348 -16.016 1.00 95.12 192 LEU A C 1
ATOM 1538 O O . LEU A 1 192 ? 5.550 3.523 -16.804 1.00 95.12 192 LEU A O 1
ATOM 1542 N N . LEU A 1 193 ? 7.744 3.594 -16.350 1.00 94.44 193 LEU A N 1
ATOM 1543 C CA . LEU A 1 193 ? 8.151 4.257 -17.589 1.00 94.44 193 LEU A CA 1
ATOM 1544 C C . LEU A 1 193 ? 8.603 3.280 -18.677 1.00 94.44 193 LEU A C 1
ATOM 1546 O O . LEU A 1 193 ? 8.406 3.552 -19.861 1.00 94.44 193 LEU A O 1
ATOM 1550 N N . ALA A 1 194 ? 9.243 2.169 -18.299 1.00 92.88 194 ALA A N 1
ATOM 1551 C CA . ALA A 1 194 ? 9.741 1.171 -19.246 1.00 92.88 194 ALA A CA 1
ATOM 1552 C C . ALA A 1 194 ? 9.970 -0.197 -18.589 1.00 92.88 194 ALA A C 1
ATOM 1554 O O . ALA A 1 194 ? 10.195 -0.282 -17.383 1.00 92.88 194 ALA A O 1
ATOM 1555 N N . THR A 1 195 ? 10.001 -1.253 -19.403 1.00 92.31 195 THR A N 1
ATOM 1556 C CA . THR A 1 195 ? 10.585 -2.553 -19.045 1.00 92.31 195 THR A CA 1
ATOM 1557 C C . THR A 1 195 ? 11.972 -2.698 -19.665 1.00 92.31 195 THR A C 1
ATOM 1559 O O . THR A 1 195 ? 12.272 -2.130 -20.719 1.00 92.31 195 THR A O 1
ATOM 1562 N N . GLN A 1 196 ? 12.844 -3.450 -19.003 1.00 83.62 196 GLN A N 1
ATOM 1563 C CA . GLN A 1 196 ? 14.180 -3.778 -19.484 1.00 83.62 196 GLN A CA 1
ATOM 1564 C C . GLN A 1 196 ? 14.369 -5.295 -19.540 1.00 83.62 196 GLN A C 1
ATOM 1566 O O . GLN A 1 196 ? 13.846 -6.008 -18.682 1.00 83.62 196 GLN A O 1
ATOM 1571 N N . PRO A 1 197 ? 15.152 -5.807 -20.506 1.00 72.50 197 PRO A N 1
ATOM 1572 C CA . PRO A 1 197 ? 15.549 -7.204 -20.489 1.00 72.50 197 PRO A CA 1
ATOM 1573 C C . PRO A 1 197 ? 16.371 -7.493 -19.228 1.00 72.50 197 PRO A C 1
ATOM 1575 O O . PRO A 1 197 ? 17.318 -6.770 -18.907 1.00 72.50 197 PRO A O 1
ATOM 1578 N N . GLN A 1 198 ? 15.995 -8.552 -18.513 1.00 59.88 198 GLN A N 1
ATOM 1579 C CA . GLN A 1 198 ? 16.688 -9.000 -17.311 1.00 59.88 198 GLN A CA 1
ATOM 1580 C C . GLN A 1 198 ? 18.110 -9.454 -17.677 1.00 59.88 198 GLN A C 1
ATOM 1582 O O . GLN A 1 198 ? 18.311 -10.182 -18.653 1.00 59.88 198 GLN A O 1
ATOM 1587 N N . LYS A 1 199 ? 19.123 -9.004 -16.930 1.00 55.91 199 LYS A N 1
ATOM 1588 C CA . LYS A 1 199 ? 20.510 -9.421 -17.179 1.00 55.91 199 LYS A CA 1
ATOM 1589 C C . LYS A 1 199 ? 20.690 -10.861 -16.694 1.00 55.91 199 LYS A C 1
ATOM 1591 O O . LYS A 1 199 ? 20.264 -11.196 -15.595 1.00 55.91 199 LYS A O 1
ATOM 1596 N N . ALA A 1 200 ? 21.386 -11.688 -17.477 1.00 46.59 200 ALA A N 1
ATOM 1597 C CA . ALA A 1 200 ? 21.584 -13.123 -17.222 1.00 46.59 200 ALA A CA 1
ATOM 1598 C C . ALA A 1 200 ? 22.229 -13.475 -15.860 1.00 46.59 200 ALA A C 1
ATOM 1600 O O . ALA A 1 200 ? 22.207 -14.633 -15.459 1.00 46.59 200 ALA A O 1
ATOM 1601 N N . ASN A 1 201 ? 22.777 -12.487 -15.145 1.00 46.59 201 ASN A N 1
ATOM 1602 C CA . ASN A 1 201 ? 23.537 -12.669 -13.908 1.00 46.59 201 ASN A CA 1
ATOM 1603 C C . ASN A 1 201 ? 22.808 -12.131 -12.658 1.00 46.59 201 ASN A C 1
ATOM 1605 O O . ASN A 1 201 ? 23.419 -12.058 -11.601 1.00 46.59 201 ASN A O 1
ATOM 1609 N N . GLU A 1 202 ? 21.538 -11.720 -12.768 1.00 49.84 202 GLU A N 1
ATOM 1610 C CA . GLU A 1 202 ? 20.723 -11.221 -11.637 1.00 49.84 202 GLU A CA 1
ATOM 1611 C C . GLU A 1 202 ? 19.827 -12.329 -11.027 1.00 49.84 202 GLU A C 1
ATOM 1613 O O . GLU A 1 202 ? 18.935 -12.050 -10.229 1.00 49.84 202 GLU A O 1
ATOM 1618 N N . ILE A 1 203 ? 20.045 -13.597 -11.403 1.00 43.72 203 ILE A N 1
ATOM 1619 C CA . ILE A 1 203 ? 19.267 -14.754 -10.932 1.00 43.72 203 ILE A CA 1
ATOM 1620 C C . ILE A 1 203 ? 19.842 -15.272 -9.607 1.00 43.72 203 ILE A C 1
ATOM 1622 O O . ILE A 1 203 ? 20.387 -16.364 -9.556 1.00 43.72 203 ILE A O 1
ATOM 1626 N N . GLU A 1 204 ? 19.710 -14.505 -8.532 1.00 44.56 204 GLU A N 1
ATOM 1627 C CA . GLU A 1 204 ? 19.655 -15.058 -7.172 1.00 44.56 204 GLU A CA 1
ATOM 1628 C C . GLU A 1 204 ? 18.639 -14.236 -6.380 1.00 44.56 204 GLU A C 1
ATOM 1630 O O . GLU A 1 204 ? 18.947 -13.266 -5.698 1.00 44.56 204 GLU A O 1
ATOM 1635 N N . SER A 1 205 ? 17.372 -14.593 -6.549 1.00 45.59 205 SER A N 1
ATOM 1636 C CA . SER A 1 205 ? 16.278 -14.098 -5.728 1.00 45.59 205 SER A CA 1
ATOM 1637 C C . SER A 1 205 ? 15.515 -15.335 -5.277 1.00 45.59 205 SER A C 1
ATOM 1639 O O . SER A 1 205 ? 14.864 -15.984 -6.096 1.00 45.59 205 SER A O 1
ATOM 1641 N N . ASP A 1 206 ? 15.624 -15.677 -3.989 1.00 43.16 206 ASP A N 1
ATOM 1642 C CA . ASP A 1 206 ? 14.987 -16.824 -3.314 1.00 43.16 206 ASP A CA 1
ATOM 1643 C C . ASP A 1 206 ? 13.449 -16.691 -3.227 1.00 43.16 206 ASP A C 1
ATOM 1645 O O . ASP A 1 206 ? 12.801 -17.026 -2.230 1.00 43.16 206 ASP A O 1
ATOM 1649 N N . TYR A 1 207 ? 12.813 -16.147 -4.264 1.00 43.84 207 TYR A N 1
ATOM 1650 C CA . TYR A 1 207 ? 11.381 -15.918 -4.305 1.00 43.84 207 TYR A CA 1
ATOM 1651 C C . TYR A 1 207 ? 10.624 -17.239 -4.510 1.00 43.84 207 TYR A C 1
ATOM 1653 O O . TYR A 1 207 ? 10.263 -17.622 -5.621 1.00 43.84 207 TYR A O 1
ATOM 1661 N N . ALA A 1 208 ? 10.320 -17.921 -3.405 1.00 40.59 208 ALA A N 1
ATOM 1662 C CA . ALA A 1 208 ? 9.364 -19.024 -3.339 1.00 40.59 208 ALA A CA 1
ATOM 1663 C C . ALA A 1 208 ? 7.917 -18.499 -3.230 1.00 40.59 208 ALA A C 1
ATOM 1665 O O . ALA A 1 208 ? 7.217 -18.769 -2.254 1.00 40.59 208 ALA A O 1
ATOM 1666 N N . GLY A 1 209 ? 7.466 -17.704 -4.207 1.00 41.84 209 GLY A N 1
ATOM 1667 C CA . GLY A 1 209 ? 6.061 -17.281 -4.273 1.00 41.84 209 GLY A CA 1
ATOM 1668 C C . GLY A 1 209 ? 5.102 -18.486 -4.275 1.00 41.84 209 GLY A C 1
ATOM 1669 O O . GLY A 1 209 ? 5.494 -19.582 -4.691 1.00 41.84 209 GLY A O 1
ATOM 1670 N N . PRO A 1 210 ? 3.842 -18.331 -3.824 1.00 39.03 210 PRO A N 1
ATOM 1671 C CA . PRO A 1 210 ? 2.889 -19.433 -3.813 1.00 39.03 210 PRO A CA 1
ATOM 1672 C C . PRO A 1 210 ? 2.684 -19.960 -5.239 1.00 39.03 210 PRO A C 1
ATOM 1674 O O . PRO A 1 210 ? 2.192 -19.249 -6.117 1.00 39.03 210 PRO A O 1
ATOM 1677 N N . ARG A 1 211 ? 3.050 -21.233 -5.455 1.00 37.91 211 ARG A N 1
ATOM 1678 C CA . ARG A 1 211 ? 2.982 -21.952 -6.746 1.00 37.91 211 ARG A CA 1
ATOM 1679 C C . ARG A 1 211 ? 1.615 -21.863 -7.448 1.00 37.91 211 ARG A C 1
ATOM 1681 O O . ARG A 1 211 ? 1.540 -22.035 -8.657 1.00 37.91 211 ARG A O 1
ATOM 1688 N N . HIS A 1 212 ? 0.549 -21.530 -6.722 1.00 35.88 212 HIS A N 1
ATOM 1689 C CA . HIS A 1 212 ? -0.824 -21.544 -7.225 1.00 35.88 212 HIS A CA 1
ATOM 1690 C C . HIS A 1 212 ? -1.265 -20.334 -8.064 1.00 35.88 212 HIS A C 1
ATOM 1692 O O . HIS A 1 212 ? -2.313 -20.420 -8.707 1.00 35.88 212 HIS A O 1
ATOM 1698 N N . TYR A 1 213 ? -0.514 -19.225 -8.111 1.00 39.19 213 TYR A N 1
ATOM 1699 C CA . TYR A 1 213 ? -0.945 -18.074 -8.925 1.00 39.19 213 TYR A CA 1
ATOM 1700 C C . TYR A 1 213 ? -0.795 -18.330 -10.434 1.00 39.19 213 TYR A C 1
ATOM 1702 O O . TYR A 1 213 ? -1.610 -17.873 -11.233 1.00 39.19 213 TYR A O 1
ATOM 1710 N N . TYR A 1 214 ? 0.212 -19.110 -10.834 1.00 38.53 214 TYR A N 1
ATOM 1711 C CA . TYR A 1 214 ? 0.483 -19.374 -12.247 1.00 38.53 214 TYR A CA 1
ATOM 1712 C C . TYR A 1 214 ? -0.429 -20.453 -12.841 1.00 38.53 214 TYR A C 1
ATOM 1714 O O . TYR A 1 214 ? -0.846 -20.317 -13.982 1.00 38.53 214 TYR A O 1
ATOM 1722 N N . GLU A 1 215 ? -0.838 -21.461 -12.066 1.00 36.50 215 GLU A N 1
ATOM 1723 C CA . GLU A 1 215 ? -1.674 -22.573 -12.562 1.00 36.50 215 GLU A CA 1
ATOM 1724 C C . GLU A 1 215 ? -3.129 -22.177 -12.872 1.00 36.50 215 GLU A C 1
ATOM 1726 O O . GLU A 1 215 ? -3.837 -22.909 -13.559 1.00 36.50 215 GLU A O 1
ATOM 1731 N N . THR A 1 216 ? -3.592 -21.023 -12.378 1.00 35.03 216 THR A N 1
ATOM 1732 C CA . THR A 1 216 ? -4.978 -20.550 -12.567 1.00 35.03 216 THR A CA 1
ATOM 1733 C C . THR A 1 216 ? -5.091 -19.312 -13.457 1.00 35.03 216 THR A C 1
ATOM 1735 O O . THR A 1 216 ? -6.201 -18.840 -13.719 1.00 35.03 216 THR A O 1
ATOM 1738 N N . SER A 1 217 ? -3.966 -18.795 -13.965 1.00 36.78 217 SER A N 1
ATOM 1739 C CA . SER A 1 217 ? -3.975 -17.686 -14.916 1.00 36.78 217 SER A CA 1
ATOM 1740 C C . SER A 1 217 ? -4.460 -18.171 -16.288 1.00 36.78 217 SER A C 1
ATOM 1742 O O . SER A 1 217 ? -3.869 -19.101 -16.839 1.00 36.78 217 SER A O 1
ATOM 1744 N N . PRO A 1 218 ? -5.460 -17.518 -16.914 1.00 37.25 218 PRO A N 1
ATOM 1745 C CA . PRO A 1 218 ? -5.884 -17.836 -18.282 1.00 37.25 218 PRO A CA 1
ATOM 1746 C C . PRO A 1 218 ? -4.801 -17.555 -19.346 1.00 37.25 218 PRO A C 1
ATOM 1748 O O . PRO A 1 218 ? -5.047 -17.759 -20.531 1.00 37.25 218 PRO A O 1
ATOM 1751 N N . PHE A 1 219 ? -3.613 -17.099 -18.931 1.00 39.78 219 PHE A N 1
ATOM 1752 C CA . PHE A 1 219 ? -2.455 -16.811 -19.777 1.00 39.78 219 PHE A CA 1
ATOM 1753 C C . PHE A 1 219 ? -1.243 -17.720 -19.496 1.00 39.78 219 PHE A C 1
ATOM 1755 O O . PHE A 1 219 ? -0.164 -17.461 -20.024 1.00 39.78 219 PHE A O 1
ATOM 1762 N N . TYR A 1 220 ? -1.383 -18.773 -18.678 1.00 35.66 220 TYR A N 1
ATOM 1763 C CA . TYR A 1 220 ? -0.301 -19.739 -18.461 1.00 35.66 220 TYR A CA 1
ATOM 1764 C C . TYR A 1 220 ? -0.130 -20.645 -19.685 1.00 35.66 220 TYR A C 1
ATOM 1766 O O . TYR A 1 220 ? -0.970 -21.499 -19.968 1.00 35.66 220 TYR A O 1
ATOM 1774 N N . LEU A 1 221 ? 0.971 -20.461 -20.413 1.00 38.47 221 LEU A N 1
ATOM 1775 C CA . LEU A 1 221 ? 1.457 -21.438 -21.382 1.00 38.47 221 LEU A CA 1
ATOM 1776 C C . LEU A 1 221 ? 2.337 -22.436 -20.621 1.00 38.47 221 LEU A C 1
ATOM 1778 O O . LEU A 1 221 ? 3.374 -22.058 -20.077 1.00 38.47 221 LEU A O 1
ATOM 1782 N N . SER A 1 222 ? 1.890 -23.692 -20.542 1.00 36.19 222 SER A N 1
ATOM 1783 C CA . SER A 1 222 ? 2.687 -24.785 -19.977 1.00 36.19 222 SER A CA 1
ATOM 1784 C C . SER A 1 222 ? 4.012 -24.914 -20.745 1.00 36.19 222 SER A C 1
ATOM 1786 O O . SER A 1 222 ? 3.981 -24.830 -21.974 1.00 36.19 222 SER A O 1
ATOM 1788 N N . PRO A 1 223 ? 5.160 -25.122 -20.070 1.00 41.41 223 PRO A N 1
ATOM 1789 C CA . PRO A 1 223 ? 6.450 -25.229 -20.750 1.00 41.41 223 PRO A CA 1
ATOM 1790 C C . PRO A 1 223 ? 6.655 -26.500 -21.585 1.00 41.41 223 PRO A C 1
ATOM 1792 O O . PRO A 1 223 ? 7.675 -26.587 -22.257 1.00 41.41 223 PRO A O 1
ATOM 1795 N N . ASP A 1 224 ? 5.727 -27.460 -21.588 1.00 44.44 224 ASP A N 1
ATOM 1796 C CA . ASP A 1 224 ? 5.969 -28.767 -22.204 1.00 44.44 224 ASP A CA 1
ATOM 1797 C C . ASP A 1 224 ? 5.007 -29.048 -23.365 1.00 44.44 224 ASP A C 1
ATOM 1799 O O . ASP A 1 224 ? 3.919 -29.595 -23.185 1.00 44.44 224 ASP A O 1
ATOM 1803 N N . HIS A 1 225 ? 5.452 -28.713 -24.576 1.00 39.62 225 HIS A N 1
ATOM 1804 C CA . HIS A 1 225 ? 5.123 -29.461 -25.789 1.00 39.62 225 HIS A CA 1
ATOM 1805 C C . HIS A 1 225 ? 6.258 -29.315 -26.809 1.00 39.62 225 HIS A C 1
ATOM 1807 O O . HIS A 1 225 ? 6.192 -28.462 -27.688 1.00 39.62 225 HIS A O 1
ATOM 1813 N N . ASP A 1 226 ? 7.266 -30.177 -26.666 1.00 37.56 226 ASP A N 1
ATOM 1814 C CA . ASP A 1 226 ? 8.039 -30.784 -27.757 1.00 37.56 226 ASP A CA 1
ATOM 1815 C C . ASP A 1 226 ? 8.373 -32.239 -27.379 1.00 37.56 226 ASP A C 1
ATOM 1817 O O . ASP A 1 226 ? 8.780 -32.472 -26.215 1.00 37.56 226 ASP A O 1
#

Solvent-accessible surface area (backbone atoms only — not comparable to full-atom values): 13309 Å² total; per-residue (Å²): 130,86,65,40,71,52,47,21,31,32,25,48,54,91,64,57,55,63,38,72,47,77,58,89,94,44,80,45,78,52,76,50,86,63,65,43,79,82,29,38,38,36,64,36,40,25,67,23,55,39,80,43,74,67,45,85,48,76,81,35,45,42,62,75,88,80,85,73,55,61,74,26,34,35,33,38,48,68,74,38,69,38,77,90,28,42,53,95,51,102,72,64,55,33,26,50,31,53,53,75,47,39,42,33,36,35,53,98,89,43,78,42,35,31,65,19,17,28,36,24,34,71,35,78,36,84,52,60,45,89,88,77,72,46,78,40,81,39,76,42,73,42,41,26,33,31,62,36,67,17,58,53,23,76,83,48,74,81,83,88,75,56,69,70,40,29,32,32,38,47,75,81,56,53,49,81,45,76,54,95,94,38,65,23,36,41,33,51,51,87,39,56,72,44,80,48,87,75,60,95,85,71,84,80,70,92,75,80,65,75,78,66,65,58,81,71,40,99,79,60,76,76,93,81,86,131

Nearest PDB structures (foldseek):
  1wnr-assembly1_G  TM=7.901E-01  e=4.483E-05  Thermus thermophilus
  8wux-assembly1_a  TM=7.420E-01  e=5.590E-05  Hydrogenobacter thermophilus TK-6
  1p3h-assembly1_A  TM=6.765E-01  e=6.242E-05  Mycobacterium tuberculosis
  1wnr-assembly1_E  TM=7.929E-01  e=2.620E-04  Thermus thermophilus
  1wnr-assembly1_C  TM=7.016E-01  e=2.926E-04  Thermus thermophilus

pLDDT: mean 82.49, std 17.84, range [35.03, 98.06]

Foldseek 3Di:
DDEAAEQWFKFADPDQFQQWDDDPNDIHGHPCVVVVLVGGDQKGFTQYDHPDYDQPDPLNPLFDPDQDDGRKIWGFHSCQQDPVQFDPDPDHRMGTGGNSRTQWIADPNDIAGAAQKWWFAWDWDFDDDPVVPDTDIDTDQFKGFTAYTHDYRRPDDDPPDDGRWIWGFDGPQFDWDADPNGITTIHGNVRTDDTDPDDPPPPDDPPPDPPPPQVPDPPRDDPDDD

Radius of gyration: 19.85 Å; Cα contacts (8 Å, |Δi|>4): 418; chains: 1; bounding box: 61×44×52 Å